Protein AF-A0A453HG97-F1 (afdb_monomer)

pLDDT: mean 80.26, std 11.46, range [45.34, 94.38]

Structure (mmCIF, N/CA/C/O backbone):
data_AF-A0A453HG97-F1
#
_entry.id   AF-A0A453HG97-F1
#
loop_
_atom_site.group_PDB
_atom_site.id
_atom_site.type_symbol
_atom_site.label_atom_id
_atom_site.label_alt_id
_atom_site.label_comp_id
_atom_site.label_asym_id
_atom_site.label_entity_id
_atom_site.label_seq_id
_atom_site.pdbx_PDB_ins_code
_atom_site.Cartn_x
_atom_site.Cartn_y
_atom_site.Cartn_z
_atom_site.occupancy
_atom_site.B_iso_or_equiv
_atom_site.auth_seq_id
_atom_site.auth_comp_id
_atom_site.auth_asym_id
_atom_site.auth_atom_id
_atom_site.pdbx_PDB_model_num
ATOM 1 N N . GLU A 1 1 ? -28.494 8.706 33.432 1.00 64.31 1 GLU A N 1
ATOM 2 C CA . GLU A 1 1 ? -28.726 8.224 34.816 1.00 64.31 1 GLU A CA 1
ATOM 3 C C . GLU A 1 1 ? -30.048 8.692 35.430 1.00 64.31 1 GLU A C 1
ATOM 5 O O . GLU A 1 1 ? -30.870 7.843 35.753 1.00 64.31 1 GLU A O 1
ATOM 10 N N . LEU A 1 2 ? -30.316 10.003 35.520 1.00 73.62 2 LEU A N 1
ATOM 11 C CA . LEU A 1 2 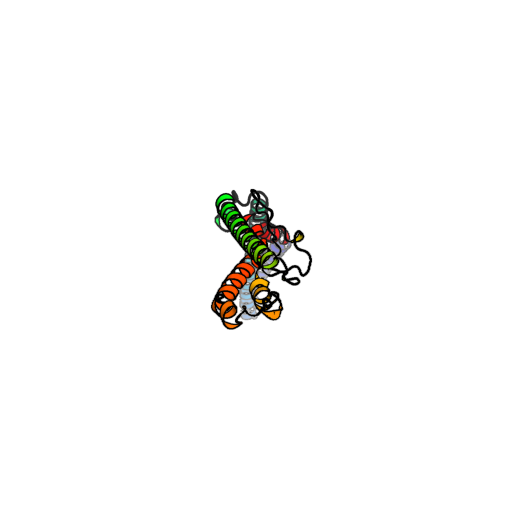? -31.557 10.557 36.103 1.00 73.62 2 LEU A CA 1
ATOM 12 C C . LEU A 1 2 ? -32.855 9.953 35.544 1.00 73.62 2 LEU A C 1
ATOM 14 O O . LEU A 1 2 ? -33.735 9.583 36.314 1.00 73.62 2 LEU A O 1
ATOM 18 N N . VAL A 1 3 ? -32.955 9.789 34.221 1.00 74.00 3 VAL A N 1
ATOM 19 C CA . VAL A 1 3 ? -34.145 9.218 33.562 1.00 74.00 3 VAL A CA 1
ATOM 20 C C . VAL A 1 3 ? -34.401 7.775 34.010 1.00 74.00 3 VAL A C 1
ATOM 22 O O . VAL A 1 3 ? -35.548 7.387 34.205 1.00 74.00 3 VAL A O 1
ATOM 25 N N . ILE A 1 4 ? -33.349 6.991 34.252 1.00 71.25 4 ILE A N 1
ATOM 26 C CA . ILE A 1 4 ? -33.453 5.573 34.626 1.00 71.25 4 ILE A CA 1
ATOM 27 C C . ILE A 1 4 ? -33.913 5.455 36.076 1.00 71.25 4 ILE A C 1
ATOM 29 O O . ILE A 1 4 ? -34.854 4.722 36.363 1.00 71.25 4 ILE A O 1
ATOM 33 N N . ILE A 1 5 ? -33.307 6.239 36.971 1.00 78.19 5 ILE A N 1
ATOM 34 C CA . ILE A 1 5 ? -33.705 6.306 38.380 1.00 78.19 5 ILE A CA 1
ATOM 35 C C . ILE A 1 5 ? -35.173 6.732 38.482 1.00 78.19 5 ILE A C 1
ATOM 37 O O . ILE A 1 5 ? -35.942 6.097 39.205 1.00 78.19 5 ILE A O 1
ATOM 41 N N . LEU A 1 6 ? -35.594 7.735 37.701 1.00 80.25 6 LEU A N 1
ATOM 42 C CA . LEU A 1 6 ? -36.992 8.164 37.642 1.00 80.25 6 LEU A CA 1
ATOM 43 C C . LEU A 1 6 ? -37.912 7.046 37.137 1.00 80.25 6 LEU A C 1
ATOM 45 O O . LEU A 1 6 ? -38.959 6.796 37.720 1.00 80.25 6 LEU A O 1
ATOM 49 N N . THR A 1 7 ? -37.518 6.344 36.073 1.00 75.94 7 THR A N 1
ATOM 50 C CA . THR A 1 7 ? -38.348 5.300 35.448 1.00 75.94 7 THR A CA 1
ATOM 51 C C . THR A 1 7 ? -38.496 4.074 36.348 1.00 75.94 7 THR A C 1
ATOM 53 O O . THR A 1 7 ? -39.581 3.498 36.442 1.00 75.94 7 THR A O 1
ATOM 56 N N . VAL A 1 8 ? -37.425 3.686 37.045 1.00 77.12 8 VAL A N 1
ATOM 57 C CA . VAL A 1 8 ? -37.431 2.573 38.003 1.00 77.12 8 VAL A CA 1
ATOM 58 C C . VAL A 1 8 ? -38.248 2.935 39.241 1.00 77.12 8 VAL A C 1
ATOM 60 O O . VAL A 1 8 ? -39.077 2.135 39.670 1.00 77.12 8 VAL A O 1
ATOM 63 N N . THR A 1 9 ? -38.083 4.144 39.787 1.00 81.50 9 THR A N 1
ATOM 64 C CA . THR A 1 9 ? -38.866 4.598 40.950 1.00 81.50 9 THR A CA 1
ATOM 65 C C . THR A 1 9 ? -40.350 4.743 40.619 1.00 81.50 9 THR A C 1
ATOM 67 O O . THR A 1 9 ? -41.180 4.266 41.388 1.00 81.50 9 THR A O 1
ATOM 70 N N . LEU A 1 10 ? -40.706 5.294 39.453 1.00 80.56 10 LEU A N 1
ATOM 71 C CA . LEU A 1 10 ? -42.094 5.363 38.980 1.00 80.56 10 LEU A CA 1
ATOM 72 C C . LEU A 1 10 ? -42.710 3.976 38.769 1.00 80.56 10 LEU A C 1
ATOM 74 O O . LEU A 1 10 ? -43.845 3.763 39.188 1.00 80.56 10 LEU A O 1
ATOM 78 N N . ASN A 1 11 ? -41.980 3.020 38.180 1.00 77.88 11 ASN A N 1
ATOM 79 C CA . ASN A 1 11 ? -42.465 1.640 38.050 1.00 77.88 11 ASN A CA 1
ATOM 80 C C . ASN A 1 11 ? -42.658 0.972 39.416 1.00 77.88 11 ASN A C 1
ATOM 82 O O . ASN A 1 11 ? -43.680 0.327 39.639 1.00 77.88 11 ASN A O 1
ATOM 86 N N . LEU A 1 12 ? -41.716 1.150 40.346 1.00 80.56 12 LEU A N 1
ATOM 87 C CA . LEU A 1 12 ? -41.810 0.588 41.694 1.00 80.56 12 LEU A CA 1
ATOM 88 C C . LEU A 1 12 ? -43.025 1.151 42.446 1.00 80.56 12 LEU A C 1
ATOM 90 O O . LEU A 1 12 ? -43.794 0.398 43.043 1.00 80.56 12 LEU A O 1
ATOM 94 N N . VAL A 1 13 ? -43.236 2.468 42.366 1.00 83.19 13 VAL A N 1
ATOM 95 C CA . VAL A 1 13 ? -44.402 3.146 42.948 1.00 83.19 13 VAL A CA 1
ATOM 96 C C . VAL A 1 13 ? -45.693 2.670 42.284 1.00 83.19 13 VAL A C 1
ATOM 98 O O . VAL A 1 13 ? -46.647 2.355 42.990 1.00 83.19 13 VAL A O 1
ATOM 101 N N . ALA A 1 14 ? -45.731 2.539 40.955 1.00 76.81 14 ALA A N 1
ATOM 102 C CA . ALA A 1 14 ? -46.900 2.034 40.237 1.00 76.81 14 ALA A CA 1
ATOM 103 C C . ALA A 1 14 ? -47.261 0.603 40.666 1.00 76.81 14 ALA A C 1
ATOM 105 O O . ALA A 1 14 ? -48.429 0.323 40.931 1.00 76.81 14 ALA A O 1
ATOM 106 N N . VAL A 1 15 ? -46.268 -0.282 40.810 1.00 75.38 15 VAL A N 1
ATOM 107 C CA . VAL A 1 15 ? -46.457 -1.659 41.294 1.00 75.38 15 VAL A CA 1
ATOM 108 C C . VAL A 1 15 ? -46.986 -1.677 42.731 1.00 75.38 15 VAL A C 1
ATOM 110 O O . VAL A 1 15 ? -47.923 -2.422 43.013 1.00 75.38 15 VAL A O 1
ATOM 113 N N . LEU A 1 16 ? -46.451 -0.837 43.626 1.00 76.38 16 LEU A N 1
ATOM 114 C CA . LEU A 1 16 ? -46.919 -0.716 45.014 1.00 76.38 16 LEU A CA 1
ATOM 115 C C . LEU A 1 16 ? -48.360 -0.190 45.098 1.00 76.38 16 LEU A C 1
ATOM 117 O O . LEU A 1 16 ? -49.179 -0.751 45.825 1.00 76.38 16 LEU A O 1
ATOM 121 N N . VAL A 1 17 ? -48.695 0.841 44.318 1.00 75.25 17 VAL A N 1
ATOM 122 C CA . VAL A 1 17 ? -50.054 1.403 44.239 1.00 75.25 17 VAL A CA 1
ATOM 123 C C . VAL A 1 17 ? -51.040 0.365 43.700 1.00 75.25 17 VAL A C 1
ATOM 125 O O . VAL A 1 17 ? -52.125 0.198 44.258 1.00 75.25 17 VAL A O 1
ATOM 128 N N . LEU A 1 18 ? -50.648 -0.390 42.670 1.00 68.50 18 LEU A N 1
ATOM 129 C CA . LEU A 1 18 ? -51.429 -1.502 42.125 1.00 68.50 18 LEU A CA 1
ATOM 130 C C . LEU A 1 18 ? -51.618 -2.631 43.160 1.00 68.50 18 LEU A C 1
ATOM 132 O O . LEU A 1 18 ? -52.698 -3.212 43.235 1.00 68.50 18 LEU A O 1
ATOM 136 N N . LEU A 1 19 ? -50.602 -2.946 43.971 1.00 66.81 19 LEU A N 1
ATOM 137 C CA . LEU A 1 19 ? -50.662 -3.967 45.032 1.00 66.81 19 LEU A CA 1
ATOM 138 C C . LEU A 1 19 ? -51.638 -3.606 46.163 1.00 66.81 19 LEU A C 1
ATOM 140 O O . LEU A 1 19 ? -52.334 -4.488 46.669 1.00 66.81 19 LEU A O 1
ATOM 144 N N . VAL A 1 20 ? -51.691 -2.329 46.550 1.00 71.12 20 VAL A N 1
ATOM 145 C CA . VAL A 1 20 ? -52.562 -1.823 47.626 1.00 71.12 20 VAL A CA 1
ATOM 146 C C . VAL A 1 20 ? -53.993 -1.579 47.124 1.00 71.12 20 VAL A C 1
ATOM 148 O O . VAL A 1 20 ? -54.960 -1.835 47.842 1.00 71.12 20 VAL A O 1
ATOM 151 N N . GLY A 1 21 ? -54.156 -1.144 45.872 1.00 65.50 21 GLY A N 1
ATOM 152 C CA . GLY A 1 21 ? -55.450 -0.916 45.229 1.00 65.50 21 GLY A CA 1
ATOM 153 C C . GLY A 1 21 ? -56.097 -2.200 44.705 1.00 65.50 21 GLY A C 1
ATOM 154 O O . GLY A 1 21 ? -56.160 -2.407 43.497 1.00 65.50 21 GLY A O 1
ATOM 155 N N . ARG A 1 22 ? -56.615 -3.064 45.590 1.00 61.91 22 ARG A N 1
ATOM 156 C CA . ARG A 1 22 ? -57.379 -4.277 45.224 1.00 61.91 22 ARG A CA 1
ATOM 157 C C . ARG A 1 22 ? -58.907 -4.061 45.273 1.00 61.91 22 ARG A C 1
ATOM 159 O O . ARG A 1 22 ? -59.529 -4.399 46.278 1.00 61.91 22 ARG A O 1
ATOM 166 N N . PRO A 1 23 ? -59.576 -3.604 44.196 1.00 61.97 23 PRO A N 1
ATOM 167 C CA . PRO A 1 23 ? -60.995 -3.876 43.998 1.00 61.97 23 PRO A CA 1
ATOM 168 C C . PRO A 1 23 ? -61.180 -5.185 43.204 1.00 61.97 23 PRO A C 1
ATOM 170 O O . PRO A 1 23 ? -60.582 -5.397 42.150 1.00 61.97 23 PRO A O 1
ATOM 173 N N . LEU A 1 24 ? -62.051 -6.066 43.704 1.00 57.22 24 LEU A N 1
ATOM 174 C CA . LEU A 1 24 ? -62.251 -7.471 43.294 1.00 57.22 24 LEU A CA 1
ATOM 175 C C . LEU A 1 24 ? -62.653 -7.744 41.817 1.00 57.22 24 LEU A C 1
ATOM 177 O O . LEU A 1 24 ? -62.832 -8.903 41.458 1.00 57.22 24 LEU A O 1
ATOM 181 N N . ARG A 1 25 ? -62.819 -6.738 40.941 1.00 60.72 25 ARG A N 1
ATOM 182 C CA . ARG A 1 25 ? -63.368 -6.921 39.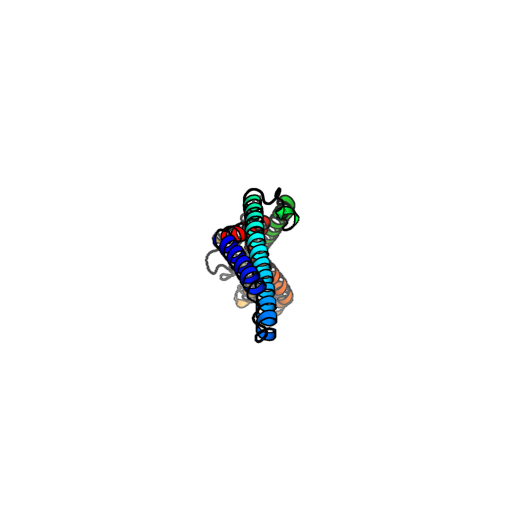570 1.00 60.72 25 ARG A CA 1
ATOM 183 C C . ARG A 1 25 ? -62.378 -6.746 38.407 1.00 60.72 25 ARG A C 1
ATOM 185 O O . ARG A 1 25 ? -62.711 -7.123 37.290 1.00 60.72 25 ARG A O 1
ATOM 192 N N . LEU A 1 26 ? -61.165 -6.236 38.639 1.00 67.38 26 LEU A N 1
ATOM 193 C CA . LEU A 1 26 ? -60.174 -5.917 37.583 1.00 67.38 26 LEU A CA 1
ATOM 194 C C . LEU A 1 26 ? -58.939 -6.835 37.588 1.00 67.38 26 LEU A C 1
ATOM 196 O O . LEU A 1 26 ? -57.899 -6.518 37.015 1.00 67.38 26 LEU A O 1
ATOM 200 N N . GLN A 1 27 ? -59.057 -8.008 38.207 1.00 69.50 27 GLN A N 1
ATOM 201 C CA . GLN A 1 27 ? -57.935 -8.894 38.522 1.00 69.50 27 GLN A CA 1
ATOM 202 C C . GLN A 1 27 ? -57.139 -9.355 37.283 1.00 69.50 27 GLN A C 1
ATOM 204 O O . GLN A 1 27 ? -55.914 -9.412 37.333 1.00 69.50 27 GLN A O 1
ATOM 209 N N . LYS A 1 28 ? -57.798 -9.605 36.139 1.00 75.56 28 LYS A N 1
ATOM 210 C CA . LYS A 1 28 ? -57.109 -9.918 34.868 1.00 75.56 28 LYS A CA 1
ATOM 211 C C . LYS A 1 28 ? -56.293 -8.742 34.325 1.00 75.56 28 LYS A C 1
ATOM 213 O O . LYS A 1 28 ? -55.160 -8.944 33.904 1.00 75.56 28 LYS A O 1
ATOM 218 N N . LEU A 1 29 ? -56.855 -7.531 34.343 1.00 75.12 29 LEU A N 1
ATOM 219 C CA . LEU A 1 29 ? -56.166 -6.326 33.874 1.00 75.12 29 LEU A CA 1
ATOM 220 C C . LEU A 1 29 ? -54.946 -6.031 34.758 1.00 75.12 29 LEU A C 1
ATOM 222 O O . LEU A 1 29 ? -53.872 -5.739 34.249 1.00 75.12 29 LEU A O 1
ATOM 226 N N . TYR A 1 30 ? -55.097 -6.223 36.069 1.00 73.75 30 TYR A N 1
ATOM 227 C CA . TYR A 1 30 ? -54.019 -6.124 37.049 1.00 73.75 30 TYR A CA 1
ATOM 228 C C . TYR A 1 30 ? -52.848 -7.074 36.741 1.00 73.75 30 TYR A C 1
ATOM 230 O O . TYR A 1 30 ? -51.704 -6.627 36.662 1.00 73.75 30 TYR A O 1
ATOM 238 N N . TYR A 1 31 ? -53.120 -8.362 36.493 1.00 77.00 31 TYR A N 1
ATOM 239 C CA . TYR A 1 31 ? -52.069 -9.315 36.118 1.00 77.00 31 TYR A CA 1
ATOM 240 C C . TYR A 1 31 ? -51.398 -8.961 34.780 1.00 77.00 31 TYR A C 1
ATOM 242 O O . TYR A 1 31 ? -50.181 -9.105 34.666 1.00 77.00 31 TYR A O 1
ATOM 250 N N . MET A 1 32 ? -52.147 -8.449 33.792 1.00 80.06 32 MET A N 1
ATOM 251 C CA . MET A 1 32 ? -51.559 -7.984 32.526 1.00 80.06 32 MET A CA 1
ATOM 252 C C . MET A 1 32 ? -50.668 -6.748 32.705 1.00 80.06 32 MET A C 1
ATOM 254 O O . MET A 1 32 ? -49.585 -6.703 32.129 1.00 80.06 32 MET A O 1
ATOM 258 N N . CYS A 1 33 ? -51.075 -5.770 33.521 1.00 77.56 33 CYS A N 1
ATOM 259 C CA . CYS A 1 33 ? -50.254 -4.596 33.826 1.00 77.56 33 CYS A CA 1
ATOM 260 C C . CYS A 1 33 ? -48.949 -4.985 34.524 1.00 77.56 33 CYS A C 1
ATOM 262 O O . CYS A 1 33 ? -47.893 -4.478 34.162 1.00 77.56 33 CYS A O 1
ATOM 264 N N . ILE A 1 34 ? -48.999 -5.924 35.474 1.00 79.56 34 ILE A N 1
ATOM 265 C CA . ILE A 1 34 ? -47.793 -6.437 36.134 1.00 79.56 34 ILE A CA 1
ATOM 266 C C . ILE A 1 34 ? -46.870 -7.116 35.125 1.00 79.56 34 ILE A C 1
ATOM 268 O O . ILE A 1 34 ? -45.681 -6.806 35.096 1.00 79.56 34 ILE A O 1
ATOM 272 N N . ALA A 1 35 ? -47.401 -8.003 34.281 1.00 83.75 35 ALA A N 1
ATOM 273 C CA . ALA A 1 35 ? -46.606 -8.662 33.249 1.00 83.75 35 ALA A CA 1
ATOM 274 C C . ALA A 1 35 ? -45.945 -7.639 32.306 1.00 83.75 35 ALA A C 1
ATOM 276 O O . ALA A 1 35 ? -44.752 -7.745 32.027 1.00 83.75 35 ALA A O 1
ATOM 277 N N . LEU A 1 36 ? -46.683 -6.607 31.885 1.00 83.38 36 LEU A N 1
ATOM 278 C CA . LEU A 1 36 ? -46.163 -5.528 31.045 1.00 83.38 36 LEU A CA 1
ATOM 279 C C . LEU A 1 36 ? -45.060 -4.720 31.749 1.00 83.38 36 LEU A C 1
ATOM 281 O O . LEU A 1 36 ? -44.025 -4.461 31.141 1.00 83.38 36 LEU A O 1
ATOM 285 N N . CYS A 1 37 ? -45.237 -4.363 33.025 1.00 79.06 37 CYS A N 1
ATOM 286 C CA . CYS A 1 37 ? -44.214 -3.673 33.818 1.00 79.06 37 CYS A CA 1
ATOM 287 C C . CYS A 1 37 ? -42.923 -4.495 33.929 1.00 79.06 37 CYS A C 1
ATOM 289 O O . CYS A 1 37 ? -41.829 -3.945 33.795 1.00 79.06 37 CYS A O 1
ATOM 291 N N . TRP A 1 38 ? -43.028 -5.812 34.122 1.00 83.62 38 TRP A N 1
ATOM 292 C CA . TRP A 1 38 ? -41.865 -6.703 34.145 1.00 83.62 38 TRP A CA 1
ATOM 293 C C . TRP A 1 38 ? -41.156 -6.759 32.793 1.00 83.62 38 TRP A C 1
ATOM 295 O O . TRP A 1 38 ? -39.937 -6.605 32.746 1.00 83.62 38 TRP A O 1
ATOM 305 N N . VAL A 1 39 ? -41.905 -6.906 31.697 1.00 88.00 39 VAL A N 1
ATOM 306 C CA . VAL A 1 39 ? -41.338 -6.893 30.339 1.00 88.00 39 VAL A CA 1
ATOM 307 C C . VAL A 1 39 ? -40.621 -5.571 30.062 1.00 88.00 39 VAL A C 1
ATOM 309 O O . VAL A 1 39 ? -39.472 -5.581 29.631 1.00 88.00 39 VAL A O 1
ATOM 312 N N . LEU A 1 40 ? -41.252 -4.434 30.370 1.00 82.06 40 LEU A N 1
ATOM 313 C CA . LEU A 1 40 ? -40.641 -3.112 30.212 1.00 82.06 40 LEU A CA 1
ATOM 314 C C . LEU A 1 40 ? -39.368 -2.972 31.051 1.00 82.06 40 LEU A C 1
ATOM 316 O O . LEU A 1 40 ? -38.370 -2.455 30.560 1.00 82.06 40 LEU A O 1
ATOM 320 N N . THR A 1 41 ? -39.372 -3.474 32.285 1.00 81.56 41 THR A N 1
ATOM 321 C CA . THR A 1 41 ? -38.188 -3.452 33.155 1.00 81.56 41 THR A CA 1
ATOM 322 C C . THR A 1 41 ? -37.035 -4.236 32.533 1.00 81.56 41 THR A C 1
ATOM 324 O O . THR A 1 41 ? -35.926 -3.715 32.451 1.00 81.56 41 THR A O 1
ATOM 327 N N . VAL A 1 42 ? -37.291 -5.448 32.032 1.00 88.38 42 VAL A N 1
ATOM 328 C CA . VAL A 1 42 ? -36.271 -6.261 31.350 1.00 88.38 42 VAL A CA 1
ATOM 329 C C . VAL A 1 42 ? -35.742 -5.551 30.103 1.00 88.38 42 VAL A C 1
ATOM 331 O O . VAL A 1 42 ? -34.531 -5.505 29.897 1.00 88.38 42 VAL A O 1
ATOM 334 N N . LEU A 1 43 ? -36.622 -4.946 29.298 1.00 87.12 43 LEU A N 1
ATOM 335 C CA . LEU A 1 43 ? -36.224 -4.195 28.105 1.00 87.12 43 LEU A CA 1
ATOM 336 C C . LEU A 1 43 ? -35.354 -2.979 28.448 1.00 87.12 43 LEU A C 1
ATOM 338 O O . LEU A 1 43 ? -34.341 -2.756 27.790 1.00 87.12 43 LEU A O 1
ATOM 342 N N . PHE A 1 44 ? -35.694 -2.223 29.496 1.00 84.44 44 PHE A N 1
ATOM 343 C CA . PHE A 1 44 ? -34.875 -1.097 29.951 1.00 84.44 44 PHE A CA 1
ATOM 344 C C . PHE A 1 44 ? -33.512 -1.542 30.483 1.00 84.44 44 PHE A C 1
ATOM 346 O O . PHE A 1 44 ? -32.508 -0.889 30.199 1.00 84.44 44 PHE A O 1
ATOM 353 N N . TRP A 1 45 ? -33.458 -2.660 31.209 1.00 86.06 45 TRP A N 1
ATOM 354 C CA . TRP A 1 45 ? -32.200 -3.253 31.664 1.00 86.06 45 TRP A CA 1
ATOM 355 C C . TRP A 1 45 ? -31.316 -3.691 30.495 1.00 86.06 45 TRP A C 1
ATOM 357 O O . TRP A 1 45 ? -30.131 -3.368 30.479 1.00 86.06 45 TRP A O 1
ATOM 367 N N . MET A 1 46 ? -31.892 -4.363 29.495 1.00 89.56 46 MET A N 1
ATOM 368 C CA . MET A 1 46 ? -31.181 -4.750 28.272 1.00 89.56 46 MET A CA 1
ATOM 369 C C . MET A 1 46 ? -30.662 -3.533 27.505 1.00 89.56 46 MET A C 1
ATOM 371 O O . MET A 1 46 ? -29.497 -3.510 27.120 1.00 89.56 46 MET A O 1
ATOM 375 N N . TYR A 1 47 ? -31.495 -2.505 27.320 1.00 87.25 47 TYR A N 1
ATOM 376 C CA . TYR A 1 47 ? -31.097 -1.265 26.652 1.00 87.25 47 TYR A CA 1
ATOM 377 C C . TYR A 1 47 ? -29.937 -0.575 27.377 1.00 87.25 47 TYR A C 1
ATOM 379 O O . TYR A 1 47 ? -28.969 -0.166 26.742 1.00 87.25 47 TYR A O 1
ATOM 387 N N . PHE A 1 48 ? -30.003 -0.479 28.707 1.00 84.62 48 PHE A N 1
ATOM 388 C CA . PHE A 1 48 ? -28.935 0.125 29.498 1.00 84.62 48 PHE A CA 1
ATOM 389 C C . PHE A 1 48 ? -27.645 -0.694 29.452 1.00 84.62 48 PHE A C 1
ATOM 391 O O . PHE A 1 48 ? -26.575 -0.129 29.237 1.00 84.62 48 PHE A O 1
ATOM 398 N N . GLY A 1 49 ? -27.747 -2.015 29.620 1.00 88.00 49 GLY A N 1
ATOM 399 C CA . GLY A 1 49 ? -26.601 -2.913 29.519 1.00 88.00 49 GLY A CA 1
ATOM 400 C C . GLY A 1 49 ? -25.919 -2.795 28.160 1.00 88.00 49 GLY A C 1
ATOM 401 O O . GLY A 1 49 ? -24.699 -2.677 28.099 1.00 88.00 49 GLY A O 1
ATOM 402 N N . LEU A 1 50 ? -26.707 -2.731 27.083 1.00 90.31 50 LEU A N 1
ATOM 403 C CA . LEU A 1 50 ? -26.192 -2.531 25.735 1.00 90.31 50 LEU A CA 1
ATOM 404 C C . LEU A 1 50 ? -25.543 -1.152 25.569 1.00 90.31 50 LEU A C 1
ATOM 406 O O . LEU A 1 50 ? -24.440 -1.075 25.048 1.00 90.31 50 LEU A O 1
ATOM 410 N N . TYR A 1 51 ? -26.183 -0.077 26.033 1.00 88.44 51 TYR A N 1
ATOM 411 C CA . TYR A 1 51 ? -25.624 1.276 25.955 1.00 88.44 51 TYR A CA 1
ATOM 412 C C . TYR A 1 51 ? -24.279 1.378 26.684 1.00 88.44 51 TYR A C 1
ATOM 414 O O . TYR A 1 51 ? -23.310 1.872 26.119 1.00 88.44 51 TYR A O 1
ATOM 422 N N . TYR A 1 52 ? -24.203 0.871 27.917 1.00 86.88 52 TYR A N 1
ATOM 423 C CA . TYR A 1 52 ? -22.973 0.885 28.706 1.00 86.88 52 TYR A CA 1
ATOM 424 C C . TYR A 1 52 ? -21.876 0.029 28.069 1.00 86.88 52 TYR A C 1
ATOM 426 O O . TYR A 1 52 ? -20.721 0.444 28.005 1.00 86.88 52 TYR A O 1
ATOM 434 N N . PHE A 1 53 ? -22.243 -1.158 27.575 1.00 90.12 53 PHE A N 1
ATOM 435 C CA . PHE A 1 53 ? -21.320 -2.026 26.857 1.00 90.12 53 PHE A CA 1
ATOM 436 C C . PHE A 1 53 ? -20.771 -1.335 25.609 1.00 90.12 53 PHE A C 1
ATOM 438 O O . PHE A 1 53 ? -19.565 -1.342 25.415 1.00 90.12 53 PHE A O 1
ATOM 445 N N . LEU A 1 54 ? -21.629 -0.709 24.798 1.00 90.06 54 LEU A N 1
ATOM 446 C CA . LEU A 1 54 ? -21.212 -0.006 23.585 1.00 90.06 54 LEU A CA 1
ATOM 447 C C . LEU A 1 54 ? -20.328 1.205 23.894 1.00 90.06 54 LEU A C 1
ATOM 449 O O . LEU A 1 54 ? -19.329 1.386 23.212 1.00 90.06 54 LEU A O 1
ATOM 453 N N . ASP A 1 55 ? -20.649 1.995 24.921 1.00 87.62 55 ASP A N 1
ATOM 454 C CA . ASP A 1 55 ? -19.844 3.151 25.342 1.00 87.62 55 ASP A CA 1
ATOM 455 C C . ASP A 1 55 ? -18.434 2.728 25.780 1.00 87.62 55 ASP A C 1
ATOM 457 O O . ASP A 1 55 ? -17.432 3.261 25.299 1.00 87.62 55 ASP A O 1
ATOM 461 N N . LYS A 1 56 ? -18.342 1.699 26.632 1.00 89.31 56 LYS A N 1
ATOM 462 C CA . LYS A 1 56 ? -17.051 1.166 27.082 1.00 89.31 56 LYS A CA 1
ATOM 463 C C . LYS A 1 56 ? -16.278 0.471 25.977 1.00 89.31 56 LYS A C 1
ATOM 465 O O . LYS A 1 56 ? -15.093 0.737 25.817 1.00 89.31 56 LYS A O 1
ATOM 470 N N . PHE A 1 57 ? -16.950 -0.356 25.188 1.00 89.75 57 PHE A N 1
ATOM 471 C CA . PHE A 1 57 ? -16.334 -1.041 24.062 1.00 89.75 57 PHE A CA 1
ATOM 472 C C . PHE A 1 57 ? -15.805 -0.049 23.020 1.00 89.75 57 PHE A C 1
ATOM 474 O O . PHE A 1 57 ? -14.697 -0.232 22.522 1.00 89.75 57 PHE A O 1
ATOM 481 N N . ALA A 1 58 ? -16.558 1.013 22.715 1.00 88.62 58 ALA A N 1
ATOM 482 C CA . ALA A 1 58 ? -16.111 2.070 21.814 1.00 88.62 58 ALA A CA 1
ATOM 483 C C . ALA A 1 58 ? -14.891 2.802 22.383 1.00 88.62 58 ALA A C 1
ATOM 485 O O . ALA A 1 58 ? -13.909 2.963 21.669 1.00 88.62 58 ALA A O 1
ATOM 486 N N . GLY A 1 59 ? -14.909 3.171 23.669 1.00 89.94 59 GLY A N 1
ATOM 487 C CA . GLY A 1 59 ? -13.766 3.809 24.327 1.00 89.94 59 GLY A CA 1
ATOM 488 C C . GLY A 1 59 ? -12.497 2.953 24.296 1.00 89.94 59 GLY A C 1
ATOM 489 O O . GLY A 1 59 ? -11.440 3.438 23.895 1.00 89.94 59 GLY A O 1
ATOM 490 N N . ASP A 1 60 ? -12.612 1.672 24.649 1.00 89.44 60 ASP A N 1
ATOM 491 C CA . ASP A 1 60 ? -11.487 0.729 24.631 1.00 89.44 60 ASP A CA 1
ATOM 492 C C . ASP A 1 60 ? -10.973 0.498 23.198 1.00 89.44 60 ASP A C 1
ATOM 494 O O . ASP A 1 60 ? -9.764 0.445 22.966 1.00 89.44 60 ASP A O 1
ATOM 498 N N . THR A 1 61 ? -11.882 0.417 22.219 1.00 87.44 61 THR A N 1
ATOM 499 C CA . THR A 1 61 ? -11.528 0.258 20.801 1.00 87.44 61 THR A CA 1
ATOM 500 C C . THR A 1 61 ? -10.818 1.498 20.258 1.00 87.44 61 THR A C 1
ATOM 502 O O . THR A 1 61 ? -9.789 1.356 19.602 1.00 87.44 61 THR A O 1
ATOM 505 N N . CYS A 1 62 ? -11.305 2.706 20.562 1.00 88.62 62 CYS A N 1
ATOM 506 C CA . CYS A 1 62 ? -10.655 3.953 20.156 1.00 88.62 62 CYS A CA 1
ATOM 507 C C . CYS A 1 62 ? -9.267 4.098 20.789 1.00 88.62 62 CYS A C 1
ATOM 509 O O . CYS A 1 62 ? -8.316 4.428 20.088 1.00 88.62 62 CYS A O 1
ATOM 511 N N . ALA A 1 63 ? -9.118 3.778 22.079 1.00 88.75 63 ALA A N 1
ATOM 512 C CA . ALA A 1 63 ? -7.822 3.827 22.755 1.00 88.75 63 ALA A CA 1
ATOM 513 C C . ALA A 1 63 ? -6.811 2.844 22.138 1.00 88.75 63 ALA A C 1
ATOM 515 O O . ALA A 1 63 ? -5.660 3.206 21.890 1.00 88.75 63 ALA A O 1
ATOM 516 N N . ALA A 1 64 ? -7.243 1.617 21.828 1.00 86.81 64 ALA A N 1
ATOM 517 C CA . ALA A 1 64 ? -6.405 0.638 21.136 1.00 86.81 64 ALA A CA 1
ATOM 518 C C . ALA A 1 64 ? -6.032 1.091 19.711 1.00 86.81 64 ALA A C 1
ATOM 520 O O . ALA A 1 64 ? -4.933 0.805 19.228 1.00 86.81 64 ALA A O 1
ATOM 521 N N . LEU A 1 65 ? -6.936 1.809 19.038 1.00 87.12 65 LEU A N 1
ATOM 522 C CA . LEU A 1 65 ? -6.718 2.339 17.697 1.00 87.12 65 LEU A CA 1
ATOM 523 C C . LEU A 1 65 ? -5.712 3.498 17.689 1.00 87.12 65 LEU A C 1
ATOM 525 O O . LEU A 1 65 ? -4.789 3.497 16.874 1.00 87.12 65 LEU A O 1
ATOM 529 N N . GLU A 1 66 ? -5.832 4.440 18.626 1.00 87.00 66 GLU A N 1
ATOM 530 C CA . GLU A 1 66 ? -4.855 5.518 18.834 1.00 87.00 66 GLU A CA 1
ATOM 531 C C . GLU A 1 66 ? -3.466 4.961 19.187 1.00 87.00 66 GLU A C 1
ATOM 533 O O . GLU A 1 66 ? -2.457 5.380 18.609 1.00 87.00 66 GLU A O 1
ATOM 538 N N . GLU A 1 67 ? -3.401 3.964 20.078 1.00 85.62 67 GLU A N 1
ATOM 539 C CA . GLU A 1 67 ? -2.152 3.277 20.432 1.00 85.62 67 GLU A CA 1
ATOM 540 C C . GLU A 1 67 ? -1.485 2.659 19.191 1.00 85.62 67 GLU A C 1
ATOM 542 O O . GLU A 1 67 ? -0.273 2.798 18.984 1.00 85.62 67 GLU A O 1
ATOM 547 N N . TYR A 1 68 ? -2.276 2.026 18.321 1.00 84.94 68 TYR A N 1
ATOM 548 C CA . TYR A 1 68 ? -1.784 1.457 17.070 1.00 84.94 68 TYR A CA 1
ATOM 549 C C . TYR A 1 68 ? -1.255 2.527 16.105 1.00 84.94 68 TYR A C 1
ATOM 551 O O . TYR A 1 68 ? -0.213 2.329 15.479 1.00 84.94 68 TYR A O 1
ATOM 559 N N . GLN A 1 69 ? -1.920 3.680 15.987 1.00 82.38 69 GLN A N 1
ATOM 560 C CA . GLN A 1 69 ? -1.448 4.773 15.128 1.00 82.38 69 GLN A CA 1
ATOM 561 C C . GLN A 1 69 ? -0.091 5.342 15.575 1.00 82.38 69 GLN A C 1
ATOM 563 O O . GLN A 1 69 ? 0.707 5.774 14.726 1.00 82.38 69 GLN A O 1
ATOM 568 N N . LEU A 1 70 ? 0.163 5.355 16.888 1.00 84.44 70 LEU A N 1
ATOM 569 C CA . LEU A 1 70 ? 1.427 5.772 17.498 1.00 84.44 70 LEU A CA 1
ATOM 570 C C . LEU A 1 70 ? 2.526 4.722 17.298 1.00 84.44 70 LEU A C 1
ATOM 572 O O . LEU A 1 70 ? 3.612 5.064 16.832 1.00 84.44 70 LEU A O 1
ATOM 576 N N . ASN A 1 71 ? 2.250 3.453 17.619 1.00 82.31 71 ASN A N 1
ATOM 577 C CA . ASN A 1 71 ? 3.215 2.354 17.531 1.00 82.31 71 ASN A CA 1
ATOM 578 C C . ASN A 1 71 ? 2.575 1.066 16.979 1.00 82.31 71 ASN A C 1
ATOM 580 O O . ASN A 1 71 ? 2.269 0.139 17.733 1.00 82.31 71 ASN A O 1
ATOM 584 N N . PRO A 1 72 ? 2.467 0.915 15.647 1.00 76.69 72 PRO A N 1
ATOM 585 C CA . PRO A 1 72 ? 1.762 -0.222 15.047 1.00 76.69 72 PRO A CA 1
ATOM 586 C C . PRO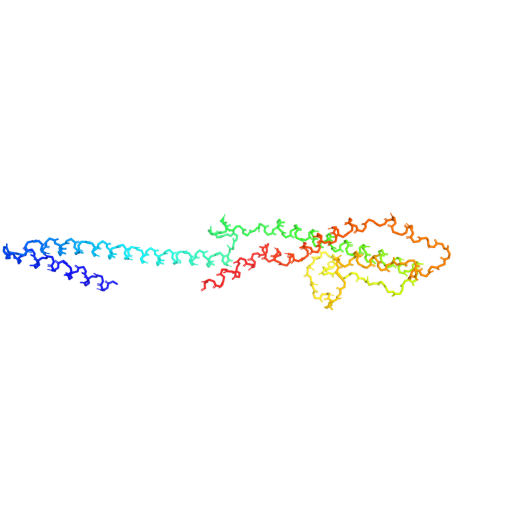 A 1 72 ? 2.457 -1.570 15.291 1.00 76.69 72 PRO A C 1
ATOM 588 O O . PRO A 1 72 ? 1.829 -2.619 15.237 1.00 76.69 72 PRO A O 1
ATOM 591 N N . LYS A 1 73 ? 3.763 -1.555 15.589 1.00 73.94 73 LYS A N 1
ATOM 592 C CA . LYS A 1 73 ? 4.548 -2.763 15.891 1.00 73.94 73 LYS A CA 1
ATOM 593 C C . LYS A 1 73 ? 4.518 -3.184 17.357 1.00 73.94 73 LYS A C 1
ATOM 595 O O . LYS A 1 73 ? 4.831 -4.328 17.656 1.00 73.94 73 LYS A O 1
ATOM 600 N N . ASN A 1 74 ? 4.232 -2.251 18.259 1.00 80.81 74 ASN A N 1
ATOM 601 C CA . ASN A 1 74 ? 4.319 -2.465 19.700 1.00 80.81 74 ASN A CA 1
ATOM 602 C C . ASN A 1 74 ? 3.036 -1.977 20.372 1.00 80.81 74 ASN A C 1
ATOM 604 O O . ASN A 1 74 ? 3.080 -1.195 21.316 1.00 80.81 74 ASN A O 1
ATOM 608 N N . SER A 1 75 ? 1.908 -2.396 19.807 1.00 79.31 75 SER A N 1
ATOM 609 C CA . SER A 1 75 ? 0.562 -2.118 20.296 1.00 79.31 75 SER A CA 1
ATOM 610 C C . SER A 1 75 ? -0.224 -3.417 20.371 1.00 79.31 75 SER A C 1
ATOM 612 O O . SER A 1 75 ? 0.075 -4.393 19.673 1.00 79.31 75 SER A O 1
ATOM 614 N N . THR A 1 76 ? -1.268 -3.409 21.192 1.00 81.00 76 THR A N 1
ATOM 615 C CA . THR A 1 76 ? -2.151 -4.561 21.402 1.00 81.00 76 THR A CA 1
ATOM 616 C C . THR A 1 76 ? -2.791 -5.043 20.091 1.00 81.00 76 THR A C 1
ATOM 618 O O . THR A 1 76 ? -2.901 -6.244 19.844 1.00 81.00 76 THR A O 1
ATOM 621 N N . LEU A 1 77 ? -3.144 -4.105 19.202 1.00 81.81 77 LEU A N 1
ATOM 622 C CA . LEU A 1 77 ? -3.753 -4.391 17.901 1.00 81.81 77 LEU A CA 1
ATOM 623 C C . LEU A 1 77 ? -2.733 -4.876 16.849 1.00 81.81 77 LEU A C 1
ATOM 625 O O . LEU A 1 77 ? -3.111 -5.588 15.920 1.00 81.81 77 LEU A O 1
ATOM 629 N N . GLY A 1 78 ? -1.438 -4.582 17.028 1.00 76.50 78 GLY A N 1
ATOM 630 C CA . GLY A 1 78 ? -0.352 -5.033 16.147 1.00 76.50 78 GLY A CA 1
ATOM 631 C C . GLY A 1 78 ? -0.153 -6.547 16.103 1.00 76.50 78 GLY A C 1
ATOM 632 O O . GLY A 1 78 ? 0.333 -7.073 15.104 1.00 76.50 78 GLY A O 1
ATOM 633 N N . ALA A 1 79 ? -0.584 -7.267 17.143 1.00 74.94 79 ALA A N 1
ATOM 634 C CA . ALA A 1 79 ? -0.581 -8.730 17.152 1.00 74.94 79 ALA A CA 1
ATOM 635 C C . ALA A 1 79 ? -1.656 -9.340 16.230 1.00 74.94 79 ALA A C 1
ATOM 637 O O . ALA A 1 79 ? -1.477 -10.447 15.727 1.00 74.94 79 ALA A O 1
ATOM 638 N N . ILE A 1 80 ? -2.772 -8.632 16.016 1.00 78.12 80 ILE A N 1
ATOM 639 C CA . ILE A 1 80 ? -3.913 -9.092 15.205 1.00 78.12 80 ILE A CA 1
ATOM 640 C C . ILE A 1 80 ? -3.797 -8.571 13.773 1.00 78.12 80 ILE A C 1
ATOM 642 O O . ILE A 1 80 ? -4.087 -9.291 12.820 1.00 78.12 80 ILE A O 1
ATOM 646 N N . ILE A 1 81 ? -3.371 -7.317 13.632 1.00 77.25 81 ILE A N 1
ATOM 647 C CA . ILE A 1 81 ? -3.174 -6.636 12.358 1.00 77.25 81 ILE A CA 1
ATOM 648 C C . ILE A 1 81 ? -1.670 -6.412 12.220 1.00 77.25 81 ILE A C 1
ATOM 650 O O . ILE A 1 81 ? -1.166 -5.338 12.555 1.00 77.25 81 ILE A O 1
ATOM 654 N N . PRO A 1 82 ? -0.924 -7.448 11.792 1.00 66.94 82 PRO A N 1
ATOM 655 C CA . PRO A 1 82 ? 0.512 -7.352 11.685 1.00 66.94 82 PRO A CA 1
ATOM 656 C C . PRO A 1 82 ? 0.848 -6.384 10.563 1.00 66.94 82 PRO A C 1
ATOM 658 O O . PRO A 1 82 ? 0.763 -6.678 9.371 1.00 66.94 82 PRO A O 1
ATOM 661 N N . CYS A 1 83 ? 1.310 -5.218 10.968 1.00 74.44 83 CYS A N 1
ATOM 662 C CA . CYS A 1 83 ? 2.247 -4.461 10.179 1.00 74.44 83 CYS A CA 1
ATOM 663 C C . CYS A 1 83 ? 3.455 -5.352 9.909 1.00 74.44 83 CYS A C 1
ATOM 665 O O . CYS A 1 83 ? 4.227 -5.611 10.835 1.00 74.44 83 CYS A O 1
ATOM 667 N N . SER A 1 84 ? 3.574 -5.860 8.672 1.00 62.69 84 SER A N 1
ATOM 668 C CA . SER A 1 84 ? 4.659 -6.764 8.274 1.00 62.69 84 SER A CA 1
ATOM 669 C C . SER A 1 84 ? 5.978 -6.259 8.846 1.00 62.69 84 SER A C 1
ATOM 671 O O . SER A 1 84 ? 6.210 -5.044 8.903 1.00 62.69 84 SER A O 1
ATOM 673 N N . GLU A 1 85 ? 6.825 -7.168 9.321 1.00 64.19 85 GLU A N 1
ATOM 674 C CA . GLU A 1 85 ? 8.115 -6.786 9.865 1.00 64.19 85 GLU A CA 1
ATOM 675 C C . GLU A 1 85 ? 8.849 -5.977 8.793 1.00 64.19 85 GLU A C 1
ATOM 677 O O . GLU A 1 85 ? 9.271 -6.522 7.778 1.00 64.19 85 GLU A O 1
ATOM 682 N N . LYS A 1 86 ? 8.893 -4.647 8.990 1.00 60.34 86 LYS A N 1
ATOM 683 C CA . LYS A 1 86 ? 9.308 -3.666 7.972 1.00 60.34 86 LYS A CA 1
ATOM 684 C C . LYS A 1 86 ? 10.551 -4.109 7.199 1.00 60.34 86 LYS A C 1
ATOM 686 O O . LYS A 1 86 ? 10.611 -3.850 6.013 1.00 60.34 86 LYS A O 1
ATOM 691 N N . MET A 1 87 ? 11.479 -4.806 7.863 1.00 60.44 87 MET A N 1
ATOM 692 C CA . MET A 1 87 ? 12.685 -5.391 7.271 1.00 60.44 87 MET A CA 1
ATOM 693 C C . MET A 1 87 ? 12.380 -6.390 6.145 1.00 60.44 87 MET A C 1
ATOM 695 O O . MET A 1 87 ? 12.833 -6.175 5.028 1.00 60.44 87 MET A O 1
ATOM 699 N N . SER A 1 88 ? 11.583 -7.431 6.387 1.00 75.25 88 SER A N 1
ATOM 700 C CA . SER A 1 88 ? 11.311 -8.479 5.392 1.00 75.25 88 SER A CA 1
ATOM 701 C C . SER A 1 88 ? 10.497 -7.947 4.213 1.00 75.25 88 SER A C 1
ATOM 703 O O . SER A 1 88 ? 10.849 -8.181 3.060 1.00 75.25 88 SER A O 1
ATOM 705 N N . GLY A 1 89 ? 9.451 -7.161 4.489 1.00 80.81 89 GLY A N 1
ATOM 706 C CA . GLY A 1 89 ? 8.625 -6.561 3.439 1.00 80.81 89 GLY A CA 1
ATOM 707 C C . GLY A 1 89 ? 9.392 -5.540 2.596 1.00 80.81 89 GLY A C 1
ATOM 708 O O . GLY A 1 89 ? 9.291 -5.568 1.374 1.00 80.81 89 GLY A O 1
ATOM 709 N N . SER A 1 90 ? 10.194 -4.665 3.221 1.00 82.69 90 SER A N 1
ATOM 710 C CA . SER A 1 90 ? 10.945 -3.643 2.479 1.00 82.69 90 SER A CA 1
ATOM 711 C C . SER A 1 90 ? 12.069 -4.225 1.635 1.00 82.69 90 SER A C 1
ATOM 713 O O . SER A 1 90 ? 12.354 -3.677 0.578 1.00 82.69 90 SER A O 1
ATOM 715 N N . VAL A 1 91 ? 12.700 -5.314 2.091 1.00 87.94 91 VAL A N 1
ATOM 716 C CA . VAL A 1 91 ? 13.746 -6.003 1.321 1.00 87.94 91 VAL A CA 1
ATOM 717 C C . VAL A 1 91 ? 13.137 -6.654 0.085 1.00 87.94 91 VAL A C 1
ATOM 719 O O . VAL A 1 91 ? 13.609 -6.397 -1.012 1.00 87.94 91 VAL A O 1
ATOM 722 N N . ILE A 1 92 ? 12.028 -7.389 0.229 1.00 88.31 92 ILE A N 1
ATOM 723 C CA . ILE A 1 92 ? 11.341 -7.995 -0.923 1.00 88.31 92 ILE A CA 1
ATOM 724 C C . ILE A 1 92 ? 10.894 -6.916 -1.914 1.00 88.31 92 ILE A C 1
ATOM 726 O O . ILE A 1 92 ? 11.070 -7.067 -3.119 1.00 88.31 92 ILE A O 1
ATOM 730 N N . LEU A 1 93 ? 10.325 -5.813 -1.420 1.00 90.00 93 LEU A N 1
ATOM 731 C CA . LEU A 1 93 ? 9.864 -4.724 -2.278 1.00 90.00 93 LEU A CA 1
ATOM 732 C C . LEU A 1 93 ? 11.031 -4.035 -3.012 1.00 90.00 93 LEU A C 1
ATOM 734 O O . LEU A 1 93 ? 10.890 -3.655 -4.173 1.00 90.00 93 LEU A O 1
ATOM 738 N N . HIS A 1 94 ? 12.184 -3.910 -2.349 1.00 91.69 94 HIS A N 1
ATOM 739 C CA . HIS A 1 94 ? 13.423 -3.398 -2.937 1.00 91.69 94 HIS A CA 1
ATOM 740 C C . HIS A 1 94 ? 13.976 -4.341 -4.009 1.00 91.69 94 HIS A C 1
ATOM 742 O O . HIS A 1 94 ? 14.252 -3.875 -5.110 1.00 91.69 94 HIS A O 1
ATOM 748 N N . ASP A 1 95 ? 14.035 -5.649 -3.744 1.00 92.56 95 ASP A N 1
ATOM 749 C CA . ASP A 1 95 ? 14.494 -6.662 -4.704 1.00 92.56 95 ASP A CA 1
ATOM 750 C C . ASP A 1 95 ? 13.582 -6.734 -5.938 1.00 92.56 95 ASP A C 1
ATOM 752 O O . ASP A 1 95 ? 14.059 -6.840 -7.068 1.00 92.56 95 ASP A O 1
ATOM 756 N N . VAL A 1 96 ? 12.261 -6.628 -5.749 1.00 92.88 96 VAL A N 1
ATOM 757 C CA . VAL A 1 96 ? 11.299 -6.552 -6.861 1.00 92.88 96 VAL A CA 1
ATOM 758 C C . VAL A 1 96 ? 11.513 -5.272 -7.670 1.00 92.88 96 VAL A C 1
ATOM 760 O O . VAL A 1 96 ? 11.552 -5.332 -8.898 1.00 92.88 96 VAL A O 1
ATOM 763 N N . GLY A 1 97 ? 11.689 -4.126 -7.006 1.00 93.25 97 GLY A N 1
ATOM 764 C CA . GLY A 1 97 ? 11.990 -2.859 -7.676 1.00 93.25 97 GLY A CA 1
ATOM 765 C C . GLY A 1 97 ? 13.295 -2.912 -8.476 1.00 93.25 97 GLY A C 1
ATOM 766 O O . GLY A 1 97 ? 13.330 -2.457 -9.617 1.00 93.25 97 GLY A O 1
ATOM 767 N N . ALA A 1 98 ? 14.337 -3.531 -7.915 1.00 94.38 98 ALA A N 1
ATOM 768 C CA . ALA A 1 98 ? 15.615 -3.768 -8.581 1.00 94.38 98 ALA A CA 1
ATOM 769 C C . ALA A 1 98 ? 15.458 -4.678 -9.806 1.00 94.38 98 ALA A C 1
ATOM 771 O O . ALA A 1 98 ? 15.892 -4.327 -10.899 1.00 94.38 98 ALA A O 1
ATOM 772 N N . GLY A 1 99 ? 14.766 -5.810 -9.654 1.00 93.44 99 GLY A N 1
ATOM 773 C CA . GLY A 1 99 ? 14.537 -6.747 -10.750 1.00 93.44 99 GLY A CA 1
ATOM 774 C C . GLY A 1 99 ? 13.765 -6.122 -11.914 1.00 93.44 99 GLY A C 1
ATOM 775 O O . GLY A 1 99 ? 14.126 -6.328 -13.070 1.00 93.44 99 GLY A O 1
ATOM 776 N N . ILE A 1 100 ? 12.728 -5.322 -11.635 1.00 93.12 100 ILE A N 1
ATOM 777 C CA . ILE A 1 100 ? 11.981 -4.618 -12.689 1.00 93.12 100 ILE A CA 1
ATOM 778 C C . ILE A 1 100 ? 12.854 -3.545 -13.351 1.00 93.12 100 ILE A C 1
ATOM 780 O O . ILE A 1 100 ? 12.840 -3.431 -14.577 1.00 93.12 100 ILE A O 1
ATOM 784 N N . HIS A 1 101 ? 13.627 -2.788 -12.565 1.00 94.25 101 HIS A N 1
ATOM 785 C CA . HIS A 1 101 ? 14.563 -1.791 -13.080 1.00 94.25 101 HIS A CA 1
ATOM 786 C C . HIS A 1 101 ? 15.563 -2.413 -14.066 1.00 94.25 101 HIS A C 1
ATOM 788 O O . HIS A 1 101 ? 15.680 -1.938 -15.195 1.00 94.25 101 HIS A O 1
ATOM 794 N N . ASP A 1 102 ? 16.207 -3.513 -13.672 1.00 94.19 102 ASP A N 1
ATOM 795 C CA . ASP A 1 102 ? 17.213 -4.205 -14.480 1.00 94.19 102 ASP A CA 1
ATOM 796 C C . ASP A 1 102 ? 16.617 -4.783 -15.773 1.00 94.19 102 ASP A C 1
ATOM 798 O O . ASP A 1 102 ? 17.232 -4.695 -16.838 1.00 94.19 102 ASP A O 1
ATOM 802 N N . ILE A 1 103 ? 15.397 -5.335 -15.714 1.00 92.25 103 ILE A N 1
ATOM 803 C CA . ILE A 1 103 ? 14.694 -5.841 -16.903 1.00 92.25 103 ILE A CA 1
ATOM 804 C C . ILE A 1 103 ? 14.424 -4.705 -17.895 1.00 92.25 103 ILE A C 1
ATOM 806 O O . ILE A 1 103 ? 14.675 -4.866 -19.091 1.00 92.25 103 ILE A O 1
ATOM 810 N N . ILE A 1 104 ? 13.920 -3.559 -17.427 1.00 92.38 104 ILE A N 1
ATOM 811 C CA . ILE A 1 104 ? 13.626 -2.413 -18.299 1.00 92.38 104 ILE A CA 1
ATOM 812 C C . ILE A 1 104 ? 14.912 -1.888 -18.945 1.00 92.38 104 ILE A C 1
ATOM 814 O O . ILE A 1 104 ? 14.941 -1.652 -20.156 1.00 92.38 104 ILE A O 1
ATOM 818 N N . ASP A 1 105 ? 15.988 -1.763 -18.173 1.00 92.75 105 ASP A N 1
ATOM 819 C CA . ASP A 1 105 ? 17.280 -1.295 -18.673 1.00 92.75 105 ASP A CA 1
ATOM 820 C C . ASP A 1 105 ? 17.887 -2.271 -19.692 1.00 92.75 105 ASP A C 1
ATOM 822 O O . ASP A 1 105 ? 18.393 -1.847 -20.736 1.00 92.75 105 ASP A O 1
ATOM 826 N N . GLN A 1 106 ? 17.761 -3.581 -19.462 1.00 91.31 106 GLN A N 1
ATOM 827 C CA . GLN A 1 106 ? 18.194 -4.602 -20.415 1.00 91.31 106 GLN A CA 1
ATOM 828 C C . GLN A 1 106 ? 17.406 -4.529 -21.731 1.00 91.31 106 GLN A C 1
ATOM 830 O O . GLN A 1 106 ? 17.996 -4.593 -22.813 1.00 91.31 106 GLN A O 1
ATOM 835 N N . VAL A 1 107 ? 16.083 -4.357 -21.664 1.00 89.00 107 VAL A N 1
ATOM 836 C CA . VAL A 1 107 ? 15.249 -4.192 -22.864 1.00 89.00 107 VAL A CA 1
ATOM 837 C C . VAL A 1 107 ? 15.635 -2.916 -23.613 1.00 89.00 107 VAL A C 1
ATOM 839 O O . VAL A 1 107 ? 15.819 -2.958 -24.829 1.00 89.00 107 VAL A O 1
ATOM 842 N N . ASN A 1 108 ? 15.826 -1.799 -22.909 1.00 91.12 108 ASN A N 1
ATOM 843 C CA . ASN A 1 108 ? 16.246 -0.536 -23.516 1.00 91.12 108 ASN A CA 1
ATOM 844 C C . ASN A 1 108 ? 17.627 -0.626 -24.176 1.00 91.12 108 ASN A C 1
ATOM 846 O O . ASN A 1 108 ? 17.824 -0.070 -25.258 1.00 91.12 108 ASN A O 1
ATOM 850 N N . SER A 1 109 ? 18.565 -1.363 -23.575 1.00 90.94 109 SER A N 1
ATOM 851 C CA . SER A 1 109 ? 19.875 -1.640 -24.171 1.00 90.94 109 SER A CA 1
ATOM 852 C C . SER A 1 109 ? 19.748 -2.436 -25.477 1.00 90.94 109 SER A C 1
ATOM 854 O O . SER A 1 109 ? 20.338 -2.060 -26.491 1.00 90.94 109 SER A O 1
ATOM 856 N N . ASN A 1 110 ? 18.903 -3.471 -25.504 1.00 86.75 110 ASN A N 1
ATOM 857 C CA . ASN A 1 110 ? 18.650 -4.256 -26.716 1.00 86.75 110 ASN A CA 1
ATOM 858 C C . ASN A 1 110 ? 17.960 -3.428 -27.813 1.00 86.75 110 ASN A C 1
ATOM 860 O O . ASN A 1 110 ? 18.334 -3.512 -28.982 1.00 86.75 110 ASN A O 1
ATOM 864 N N . ILE A 1 111 ? 16.992 -2.584 -27.442 1.00 83.44 111 ILE A N 1
ATOM 865 C CA . ILE A 1 111 ? 16.339 -1.629 -28.349 1.00 83.44 111 ILE A CA 1
ATOM 866 C C . ILE A 1 111 ? 17.367 -0.673 -28.951 1.00 83.44 111 ILE A C 1
ATOM 868 O O . ILE A 1 111 ? 17.360 -0.460 -30.162 1.00 83.44 111 ILE A O 1
ATOM 872 N N . TYR A 1 112 ? 18.276 -0.131 -28.135 1.00 86.00 112 TYR A N 1
ATOM 873 C CA . TYR A 1 112 ? 19.359 0.733 -28.605 1.00 86.00 112 TYR A CA 1
ATOM 874 C C . TYR A 1 112 ? 20.262 0.011 -29.615 1.00 86.00 112 TYR A C 1
ATOM 876 O O . TYR A 1 112 ? 20.549 0.562 -30.680 1.00 86.00 112 TYR A O 1
ATOM 884 N N . MET A 1 113 ? 20.655 -1.234 -29.325 1.00 83.31 113 MET A N 1
ATOM 885 C CA . MET A 1 113 ? 21.470 -2.051 -30.231 1.00 83.31 113 MET A CA 1
ATOM 886 C C . MET A 1 113 ? 20.777 -2.253 -31.582 1.00 83.31 113 MET A C 1
ATOM 888 O O . MET A 1 113 ? 21.358 -1.906 -32.610 1.00 83.31 113 MET A O 1
ATOM 892 N N . ILE A 1 114 ? 19.512 -2.687 -31.587 1.00 77.62 114 ILE A N 1
ATOM 893 C CA . ILE A 1 114 ? 18.721 -2.878 -32.815 1.00 77.62 114 ILE A CA 1
ATOM 894 C C . ILE A 1 114 ? 18.594 -1.563 -33.592 1.00 77.62 114 ILE A C 1
ATOM 896 O O . ILE A 1 114 ? 18.776 -1.524 -34.810 1.00 77.62 114 ILE A O 1
ATOM 900 N N . LYS A 1 115 ? 18.322 -0.459 -32.889 1.00 78.12 115 LYS A N 1
ATOM 901 C CA . LYS A 1 115 ? 18.213 0.876 -33.485 1.00 78.12 115 LYS A CA 1
ATOM 902 C C . LYS A 1 115 ? 19.508 1.297 -34.180 1.00 78.12 115 LYS A C 1
ATOM 904 O O . LYS A 1 115 ? 19.454 1.884 -35.260 1.00 78.12 115 LYS A O 1
ATOM 909 N N . SER A 1 116 ? 20.652 0.992 -33.565 1.00 78.88 116 SER A N 1
ATOM 910 C CA . SER A 1 116 ? 21.982 1.327 -34.081 1.00 78.88 116 SER A CA 1
ATOM 911 C C . SER A 1 116 ? 22.420 0.440 -35.252 1.00 78.88 116 SER A C 1
ATOM 913 O O . SER A 1 116 ? 22.978 0.951 -36.217 1.00 78.88 116 SER A O 1
ATOM 915 N N . GLU A 1 117 ? 22.127 -0.862 -35.198 1.00 77.50 117 GLU A N 1
ATOM 916 C CA . GLU A 1 117 ? 22.555 -1.849 -36.195 1.00 77.50 117 GLU A CA 1
ATOM 917 C C . GLU A 1 117 ? 21.714 -1.770 -37.476 1.00 77.50 117 GLU A C 1
ATOM 919 O O . GLU A 1 117 ? 22.251 -1.815 -38.581 1.00 77.50 117 GLU A O 1
ATOM 924 N N . TYR A 1 118 ? 20.401 -1.565 -37.336 1.00 70.19 118 TYR A N 1
ATOM 925 C CA . TYR A 1 118 ? 19.447 -1.592 -38.451 1.00 70.19 118 TYR A CA 1
ATOM 926 C C . TYR A 1 118 ? 18.907 -0.208 -38.840 1.00 70.19 118 TYR A C 1
ATOM 928 O O . TYR A 1 118 ? 18.017 -0.093 -39.677 1.00 70.19 118 TYR A O 1
ATOM 936 N N . THR A 1 119 ? 19.439 0.872 -38.255 1.00 68.06 119 THR A N 1
ATOM 937 C CA . THR A 1 119 ? 19.053 2.269 -38.549 1.00 68.06 119 THR A CA 1
ATOM 938 C C . THR A 1 119 ? 17.534 2.527 -38.449 1.00 68.06 119 THR A C 1
ATOM 940 O O . THR A 1 119 ? 16.962 3.319 -39.205 1.00 68.06 119 THR A O 1
ATOM 943 N N . VAL A 1 120 ? 16.856 1.867 -37.503 1.00 68.81 120 VAL A N 1
ATOM 944 C CA . VAL A 1 120 ? 15.407 2.017 -37.280 1.00 68.81 120 VAL A CA 1
ATOM 945 C C . VAL A 1 120 ? 15.123 3.401 -36.695 1.00 68.81 120 VAL A C 1
ATOM 947 O O . VAL A 1 120 ? 15.659 3.778 -35.654 1.00 68.81 120 VAL A O 1
ATOM 950 N N . LYS A 1 121 ? 14.260 4.194 -37.337 1.00 64.25 121 LYS A N 1
ATOM 951 C CA . LYS A 1 121 ? 13.948 5.554 -36.852 1.00 64.25 121 LYS A CA 1
ATOM 952 C C . LYS A 1 121 ? 12.848 5.591 -35.786 1.00 64.25 121 LYS A C 1
ATOM 954 O O . LYS A 1 121 ? 12.893 6.472 -34.930 1.00 64.25 121 LYS A O 1
ATOM 959 N N . GLN A 1 122 ? 11.902 4.651 -35.804 1.00 66.56 122 GLN A N 1
ATOM 960 C CA . GLN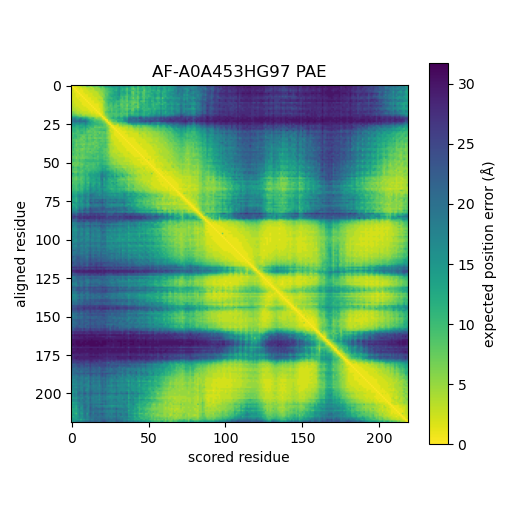 A 1 122 ? 10.694 4.659 -34.963 1.00 66.56 122 GLN A CA 1
ATOM 961 C C . GLN A 1 122 ? 10.657 3.474 -33.991 1.00 66.56 122 GLN A C 1
ATOM 963 O O . GLN A 1 122 ? 9.809 2.597 -34.082 1.00 66.56 122 GLN A O 1
ATOM 968 N N . LEU A 1 123 ? 11.593 3.461 -33.041 1.00 73.31 123 LEU A N 1
ATOM 969 C CA . LEU A 1 123 ? 11.532 2.551 -31.900 1.00 73.31 123 LEU A CA 1
ATOM 970 C C . LEU A 1 123 ? 11.608 3.365 -30.611 1.00 73.31 123 LEU A C 1
ATOM 972 O O . LEU A 1 123 ? 12.589 4.094 -30.395 1.00 73.31 123 LEU A O 1
ATOM 976 N N . ASP A 1 124 ? 10.540 3.263 -29.822 1.00 82.56 124 ASP A N 1
ATOM 977 C CA . ASP A 1 124 ? 10.376 3.940 -28.541 1.00 82.56 124 ASP A CA 1
ATOM 978 C C . ASP A 1 124 ? 11.067 3.139 -27.432 1.00 82.56 124 ASP A C 1
ATOM 980 O O . ASP A 1 124 ? 11.039 1.907 -27.424 1.00 82.56 124 ASP A O 1
ATOM 984 N N . TYR A 1 125 ? 11.695 3.850 -26.497 1.00 87.94 125 TYR A N 1
ATOM 985 C CA . TYR A 1 125 ? 12.266 3.253 -25.291 1.00 87.94 125 TYR A CA 1
ATOM 986 C C . TYR A 1 125 ? 11.187 3.074 -24.226 1.00 87.94 125 TYR A C 1
ATOM 988 O O . TYR A 1 125 ? 10.268 3.887 -24.120 1.00 87.94 125 TYR A O 1
ATOM 996 N N . ILE A 1 126 ? 11.336 2.039 -23.407 1.00 91.50 126 ILE A N 1
ATOM 997 C CA . ILE A 1 126 ? 10.460 1.767 -22.274 1.00 91.50 126 ILE A CA 1
ATOM 998 C C . ILE A 1 126 ? 10.862 2.707 -21.144 1.00 91.50 126 ILE A C 1
ATOM 1000 O O . ILE A 1 126 ? 12.039 2.809 -20.792 1.00 91.50 126 ILE A O 1
ATOM 1004 N N . CYS A 1 127 ? 9.891 3.389 -20.550 1.00 92.75 127 CYS A N 1
ATOM 1005 C CA . CYS A 1 127 ? 10.162 4.206 -19.386 1.00 92.75 127 CYS A CA 1
ATOM 1006 C C . CYS A 1 127 ? 10.397 3.345 -18.144 1.00 92.75 127 CYS A C 1
ATOM 1008 O O . CYS A 1 127 ? 9.625 2.434 -17.848 1.00 92.75 127 CYS A O 1
ATOM 1010 N N . ASN A 1 128 ? 11.445 3.680 -17.393 1.00 92.75 128 ASN A N 1
ATOM 1011 C CA . ASN A 1 128 ? 11.757 3.052 -16.121 1.00 92.75 128 ASN A CA 1
ATOM 1012 C C . ASN A 1 128 ? 11.209 3.909 -14.962 1.00 92.75 128 ASN A C 1
ATOM 1014 O O . ASN A 1 128 ? 11.737 4.996 -14.706 1.00 92.75 128 ASN A O 1
ATOM 1018 N N . PRO A 1 129 ? 10.165 3.454 -14.245 1.00 92.62 129 PRO A N 1
ATOM 1019 C CA . PRO A 1 129 ? 9.615 4.194 -13.117 1.00 92.62 129 PRO A CA 1
ATOM 1020 C C . PRO A 1 129 ? 10.446 4.013 -11.840 1.00 92.62 129 PRO A C 1
ATOM 1022 O O . PRO A 1 129 ? 10.124 4.622 -10.827 1.00 92.62 129 PRO A O 1
ATOM 1025 N N . PHE A 1 130 ? 11.499 3.193 -11.839 1.00 93.56 130 PHE A N 1
ATOM 1026 C CA . PHE A 1 130 ? 12.367 2.992 -10.681 1.00 93.56 130 PHE A CA 1
ATOM 1027 C C . PHE A 1 130 ? 13.654 3.805 -10.816 1.00 93.56 130 PHE A C 1
ATOM 1029 O O . PHE A 1 130 ? 14.279 3.854 -11.874 1.00 93.56 130 PHE A O 1
ATOM 1036 N N . ALA A 1 131 ? 14.076 4.443 -9.724 1.00 90.75 131 ALA A N 1
ATOM 1037 C CA . ALA A 1 131 ? 15.386 5.084 -9.660 1.00 90.75 131 ALA A CA 1
ATOM 1038 C C . ALA A 1 131 ? 16.522 4.047 -9.734 1.00 90.75 131 ALA A C 1
ATOM 1040 O O . ALA A 1 131 ? 16.348 2.908 -9.312 1.00 90.75 131 ALA A O 1
ATOM 1041 N N . GLY A 1 132 ? 17.700 4.464 -10.200 1.00 88.38 132 GLY A N 1
ATOM 1042 C CA . GLY A 1 132 ? 18.873 3.590 -10.262 1.00 88.38 132 GLY A CA 1
ATOM 1043 C C . GLY A 1 132 ? 19.406 3.127 -8.894 1.00 88.38 132 GLY A C 1
ATOM 1044 O O . GLY A 1 132 ? 18.968 3.608 -7.832 1.00 88.38 132 GLY A O 1
ATOM 1045 N N . PRO A 1 133 ? 20.387 2.207 -8.902 1.00 88.44 133 PRO A N 1
ATOM 1046 C CA . PRO A 1 133 ? 21.039 1.726 -7.693 1.00 88.44 133 PRO A CA 1
ATOM 1047 C C . PRO A 1 133 ? 21.657 2.869 -6.869 1.00 88.44 133 PRO A C 1
ATOM 1049 O O . PRO A 1 133 ? 22.106 3.874 -7.426 1.00 88.44 133 PRO A O 1
ATOM 1052 N N . PRO A 1 134 ? 21.717 2.729 -5.530 1.00 87.06 134 PRO A N 1
ATOM 1053 C CA . PRO A 1 134 ? 21.290 1.571 -4.729 1.00 87.06 134 PRO A CA 1
ATOM 1054 C C . PRO A 1 134 ? 19.814 1.627 -4.283 1.00 87.06 134 PRO A C 1
ATOM 1056 O O . PRO A 1 134 ? 19.365 0.786 -3.507 1.00 87.06 134 PRO A O 1
ATOM 1059 N N . GLY A 1 135 ? 19.078 2.668 -4.682 1.00 84.88 135 GLY A N 1
ATOM 1060 C CA . GLY A 1 135 ? 17.816 3.032 -4.041 1.00 84.88 135 GLY A CA 1
ATOM 1061 C C . GLY A 1 135 ? 16.583 2.300 -4.560 1.00 84.88 135 GLY A C 1
ATOM 1062 O O . GLY A 1 135 ? 15.681 2.076 -3.758 1.00 84.88 135 GLY A O 1
ATOM 1063 N N . TYR A 1 136 ? 16.517 2.007 -5.867 1.00 90.81 136 TYR A N 1
ATOM 1064 C CA . TYR A 1 136 ? 15.377 1.366 -6.554 1.00 90.81 136 TYR A CA 1
ATOM 1065 C C . TYR A 1 136 ? 13.997 1.871 -6.115 1.00 90.81 136 TYR A C 1
ATOM 1067 O O . TYR A 1 136 ? 13.023 1.129 -6.032 1.00 90.81 136 TYR A O 1
ATOM 1075 N N . ARG A 1 137 ? 13.908 3.167 -5.796 1.00 89.44 137 ARG A N 1
ATOM 1076 C CA . ARG A 1 137 ? 12.665 3.773 -5.319 1.00 89.44 137 ARG A CA 1
ATOM 1077 C C . ARG A 1 137 ? 11.715 3.962 -6.485 1.00 89.44 137 ARG A C 1
ATOM 1079 O O . ARG A 1 137 ? 12.125 4.505 -7.514 1.00 89.44 137 ARG A O 1
ATOM 1086 N N . TYR A 1 138 ? 10.459 3.589 -6.279 1.00 91.19 138 TYR A N 1
ATOM 1087 C CA . TYR A 1 138 ? 9.402 3.831 -7.246 1.00 91.19 138 TYR A CA 1
ATOM 1088 C C . TYR A 1 138 ? 9.122 5.337 -7.360 1.00 91.19 138 TYR A C 1
ATOM 1090 O O . TYR A 1 138 ? 8.885 6.032 -6.372 1.00 91.19 138 TYR A O 1
ATOM 1098 N N . ARG A 1 139 ? 9.231 5.858 -8.580 1.00 89.62 139 ARG A N 1
ATOM 1099 C CA . ARG A 1 139 ? 9.056 7.257 -8.974 1.00 89.62 139 ARG A CA 1
ATOM 1100 C C . ARG A 1 139 ? 8.342 7.299 -10.328 1.00 89.62 139 ARG A C 1
ATOM 1102 O O . ARG A 1 139 ? 8.991 7.495 -11.357 1.00 89.62 139 ARG A O 1
ATOM 1109 N N . PRO A 1 140 ? 7.006 7.155 -10.341 1.00 86.88 140 PRO A N 1
ATOM 1110 C CA . PRO A 1 140 ? 6.234 7.164 -11.583 1.00 86.88 140 PRO A CA 1
ATOM 1111 C C . PRO A 1 140 ? 6.376 8.494 -12.334 1.00 86.88 140 PRO A C 1
ATOM 1113 O O . PRO A 1 140 ? 6.241 8.539 -13.547 1.00 86.88 140 PRO A O 1
ATOM 1116 N N . GLU A 1 141 ? 6.732 9.561 -11.621 1.00 86.69 141 GLU A N 1
ATOM 1117 C CA . GLU A 1 141 ? 6.929 10.917 -12.144 1.00 86.69 141 GLU A CA 1
ATOM 1118 C C . GLU A 1 141 ? 8.128 11.038 -13.094 1.00 86.69 141 GLU A C 1
ATOM 1120 O O . GLU A 1 141 ? 8.214 11.984 -13.873 1.00 86.69 141 GLU A O 1
ATOM 1125 N N . ASN A 1 142 ? 9.044 10.064 -13.066 1.00 85.81 142 ASN A N 1
ATOM 1126 C CA . ASN A 1 142 ? 10.114 9.964 -14.057 1.00 85.81 142 ASN A CA 1
ATOM 1127 C C . ASN A 1 142 ? 9.568 9.625 -15.454 1.00 85.81 142 ASN A C 1
ATOM 1129 O O . ASN A 1 142 ? 10.240 9.873 -16.455 1.00 85.81 142 ASN A O 1
ATOM 1133 N N . CYS A 1 143 ? 8.361 9.060 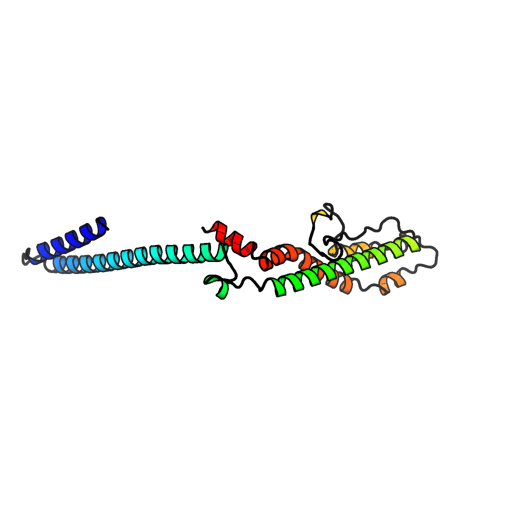-15.523 1.00 89.94 143 CYS A N 1
ATOM 1134 C CA . CYS A 1 143 ? 7.691 8.700 -16.757 1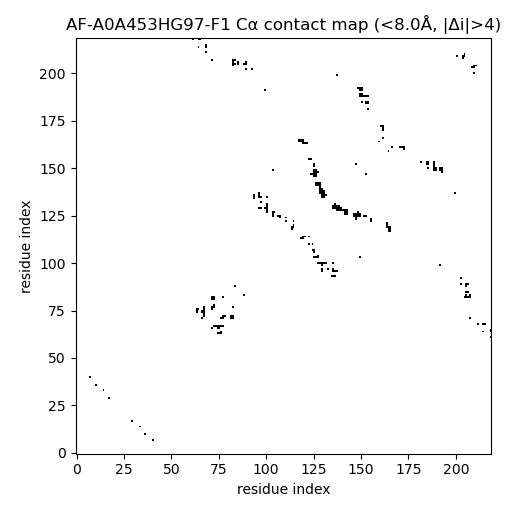.00 89.94 143 CYS A CA 1
ATOM 1135 C C . CYS A 1 143 ? 6.664 9.760 -17.141 1.00 89.94 143 CYS A C 1
ATOM 1137 O O . CYS A 1 143 ? 5.704 10.020 -16.420 1.00 89.94 143 CYS A O 1
ATOM 1139 N N . ALA A 1 144 ? 6.857 10.365 -18.314 1.00 87.44 144 ALA A N 1
ATOM 1140 C CA . ALA A 1 144 ? 5.884 11.290 -18.878 1.00 87.44 144 ALA A CA 1
ATOM 1141 C C . ALA A 1 144 ? 4.554 10.578 -19.184 1.00 87.44 144 ALA A C 1
ATOM 1143 O O . ALA A 1 144 ? 4.527 9.390 -19.514 1.00 87.44 144 ALA A O 1
ATOM 1144 N N . SER A 1 145 ? 3.448 11.323 -19.135 1.00 82.50 145 SER A N 1
ATOM 1145 C CA . SER A 1 145 ? 2.127 10.809 -19.504 1.00 82.50 145 SER A CA 1
ATOM 1146 C C . SER A 1 145 ? 2.132 10.273 -20.938 1.00 82.50 145 SER A C 1
ATOM 1148 O O . SER A 1 145 ? 2.373 11.024 -21.881 1.00 82.50 145 SER A O 1
ATOM 1150 N N . GLY A 1 146 ? 1.853 8.977 -21.097 1.00 80.94 146 GLY A N 1
ATOM 1151 C CA . GLY A 1 146 ? 1.874 8.292 -22.393 1.00 80.94 146 GLY A CA 1
ATOM 1152 C C . GLY A 1 146 ? 3.241 7.739 -22.810 1.00 80.94 146 GLY A C 1
ATOM 1153 O O . GLY A 1 146 ? 3.389 7.319 -23.955 1.00 80.94 146 GLY A O 1
ATOM 1154 N N . ALA A 1 147 ? 4.238 7.734 -21.918 1.00 87.06 147 ALA A N 1
ATOM 1155 C CA . ALA A 1 147 ? 5.482 7.011 -22.155 1.00 87.06 147 ALA A CA 1
ATOM 1156 C C . ALA A 1 147 ? 5.222 5.500 -22.264 1.00 87.06 147 ALA A C 1
ATOM 1158 O O . ALA A 1 147 ? 4.351 4.966 -21.577 1.00 87.06 147 ALA A O 1
ATOM 1159 N N . ALA A 1 148 ? 6.003 4.818 -23.103 1.00 88.81 148 ALA A N 1
ATOM 1160 C CA . ALA A 1 148 ? 5.885 3.378 -23.272 1.00 88.81 148 ALA A CA 1
ATOM 1161 C C . ALA A 1 148 ? 6.198 2.641 -21.963 1.00 88.81 148 ALA A C 1
ATOM 1163 O O . ALA A 1 148 ? 7.231 2.868 -21.329 1.00 88.81 148 ALA A O 1
ATOM 1164 N N . THR A 1 149 ? 5.303 1.745 -21.576 1.00 90.19 149 THR A N 1
ATOM 1165 C CA . THR A 1 149 ? 5.418 0.904 -20.385 1.00 90.19 149 THR A CA 1
ATOM 1166 C C . THR A 1 149 ? 5.970 -0.470 -20.744 1.00 90.19 149 THR A C 1
ATOM 1168 O O . THR A 1 149 ? 6.082 -0.836 -21.917 1.00 90.19 149 THR A O 1
ATOM 1171 N N . ILE A 1 150 ? 6.300 -1.275 -19.732 1.00 89.44 150 ILE A N 1
ATOM 1172 C CA . ILE A 1 150 ? 6.740 -2.652 -19.967 1.00 89.44 150 ILE A CA 1
ATOM 1173 C C . ILE A 1 150 ? 5.642 -3.473 -20.663 1.00 89.44 150 ILE A C 1
ATOM 1175 O O . ILE A 1 150 ? 5.949 -4.318 -21.502 1.00 89.44 150 ILE A O 1
ATOM 1179 N N . GLY A 1 151 ? 4.364 -3.171 -20.396 1.00 87.00 151 GLY A N 1
ATOM 1180 C CA . GLY A 1 151 ? 3.219 -3.781 -21.072 1.00 87.00 151 GLY A CA 1
ATOM 1181 C C . GLY A 1 151 ? 3.163 -3.512 -22.581 1.00 87.00 151 GLY A C 1
ATOM 1182 O O . GLY A 1 151 ? 2.619 -4.336 -23.315 1.00 87.00 151 GLY A O 1
ATOM 1183 N N . ASP A 1 152 ? 3.783 -2.429 -23.061 1.00 88.62 152 ASP A N 1
ATOM 1184 C CA . ASP A 1 152 ? 3.776 -2.032 -24.476 1.00 88.62 152 ASP A CA 1
ATOM 1185 C C . ASP A 1 152 ? 4.855 -2.741 -25.310 1.00 88.62 152 ASP A C 1
ATOM 1187 O O . ASP A 1 152 ? 4.795 -2.728 -26.543 1.00 88.62 152 ASP A O 1
ATOM 1191 N N . ILE A 1 153 ? 5.810 -3.425 -24.664 1.00 87.44 153 ILE A N 1
ATOM 1192 C CA . ILE A 1 153 ? 6.911 -4.151 -25.324 1.00 87.44 153 ILE A CA 1
ATOM 1193 C C . ILE A 1 153 ? 6.432 -5.068 -26.461 1.00 87.44 153 ILE A C 1
ATOM 1195 O O . ILE A 1 153 ? 6.997 -4.978 -27.553 1.00 87.44 153 ILE A O 1
ATOM 1199 N N . PRO A 1 154 ? 5.403 -5.925 -26.296 1.00 85.38 154 PRO A N 1
ATOM 1200 C CA . PRO A 1 154 ? 4.951 -6.792 -27.381 1.00 85.38 154 PRO A CA 1
ATOM 1201 C C . PRO A 1 154 ? 4.488 -5.992 -28.602 1.00 85.38 154 PRO A C 1
ATOM 1203 O O . PRO A 1 154 ? 4.705 -6.409 -29.738 1.00 85.38 154 PRO A O 1
ATOM 1206 N N . GLN A 1 155 ? 3.861 -4.831 -28.387 1.00 83.94 155 GLN A N 1
ATOM 1207 C CA . GLN A 1 155 ? 3.402 -3.975 -29.473 1.00 83.94 155 GLN A CA 1
ATOM 1208 C C . GLN A 1 155 ? 4.573 -3.256 -30.149 1.00 83.94 155 GLN A C 1
ATOM 1210 O O . GLN A 1 155 ? 4.590 -3.168 -31.374 1.00 83.94 155 GLN A O 1
ATOM 1215 N N . ILE A 1 156 ? 5.562 -2.794 -29.379 1.00 81.06 156 ILE A N 1
ATOM 1216 C CA . ILE A 1 156 ? 6.804 -2.196 -29.891 1.00 81.06 156 ILE A CA 1
ATOM 1217 C C . ILE A 1 156 ? 7.554 -3.211 -30.764 1.00 81.06 156 ILE A C 1
ATOM 1219 O O . ILE A 1 156 ? 7.915 -2.908 -31.899 1.00 81.06 156 ILE A O 1
ATOM 1223 N N . LEU A 1 157 ? 7.697 -4.451 -30.291 1.00 78.25 157 LEU A N 1
ATOM 1224 C CA . LEU A 1 157 ? 8.363 -5.524 -31.033 1.00 78.25 157 LEU A CA 1
ATOM 1225 C C . LEU A 1 157 ? 7.581 -5.989 -32.268 1.00 78.25 157 LEU A C 1
ATOM 1227 O O . LEU A 1 157 ? 8.186 -6.458 -33.225 1.00 78.25 157 LEU A O 1
ATOM 1231 N N . ARG A 1 158 ? 6.247 -5.874 -32.282 1.00 75.94 158 ARG A N 1
ATOM 1232 C CA . ARG A 1 158 ? 5.432 -6.165 -33.478 1.00 75.94 158 ARG A CA 1
ATOM 1233 C C . ARG A 1 158 ? 5.576 -5.105 -34.572 1.00 75.94 158 ARG A C 1
ATOM 1235 O O . ARG A 1 158 ? 5.337 -5.419 -35.734 1.00 75.94 158 ARG A O 1
ATOM 1242 N N . ARG A 1 159 ? 5.941 -3.865 -34.222 1.00 72.38 159 ARG A N 1
ATOM 1243 C CA . ARG A 1 159 ? 6.195 -2.794 -35.206 1.00 72.38 159 ARG A CA 1
ATOM 1244 C C . ARG A 1 159 ? 7.530 -2.964 -35.925 1.00 72.38 159 ARG A C 1
ATOM 1246 O O . ARG A 1 159 ? 7.670 -2.468 -37.037 1.00 72.38 159 ARG A O 1
ATOM 1253 N N . LEU A 1 160 ? 8.463 -3.727 -35.348 1.00 70.62 160 LEU A N 1
ATOM 1254 C CA . LEU A 1 160 ? 9.694 -4.135 -36.022 1.00 70.62 160 LEU A CA 1
ATOM 1255 C C . LEU A 1 160 ? 9.354 -5.036 -37.215 1.00 70.62 160 LEU A C 1
ATOM 1257 O O . LEU A 1 160 ? 9.255 -6.255 -37.108 1.00 70.62 160 LEU A O 1
ATOM 1261 N N . THR A 1 161 ? 9.159 -4.413 -38.372 1.00 61.50 161 THR A N 1
ATOM 1262 C CA . THR A 1 161 ? 8.988 -5.092 -39.656 1.00 61.50 161 THR A CA 1
ATOM 1263 C C . THR A 1 161 ? 10.280 -4.985 -40.460 1.00 61.50 161 THR A C 1
ATOM 1265 O O . THR A 1 161 ? 11.008 -3.997 -40.355 1.00 61.50 161 THR A O 1
ATOM 1268 N N . CYS A 1 162 ? 10.567 -5.970 -41.319 1.00 61.56 162 CYS A N 1
ATOM 1269 C CA . CYS A 1 162 ? 11.731 -5.918 -42.219 1.00 61.56 162 CYS A CA 1
ATOM 1270 C C . CYS A 1 162 ? 11.771 -4.642 -43.092 1.00 61.56 162 CYS A C 1
ATOM 1272 O O . CYS A 1 162 ? 12.845 -4.231 -43.526 1.00 61.56 162 CYS A O 1
ATOM 1274 N N . SER A 1 163 ? 10.625 -3.992 -43.337 1.00 54.16 163 SER A N 1
ATOM 1275 C CA . SER A 1 163 ? 10.562 -2.704 -44.038 1.00 54.16 163 SER A CA 1
ATOM 1276 C C . SER A 1 163 ? 11.110 -1.529 -43.218 1.00 54.16 163 SER A C 1
ATOM 1278 O O . SER A 1 163 ? 11.670 -0.610 -43.809 1.00 54.16 163 SER A O 1
ATOM 1280 N N . GLU A 1 164 ? 10.990 -1.547 -41.885 1.00 53.34 164 GLU A N 1
ATOM 1281 C CA . GLU A 1 164 ? 11.478 -0.472 -41.002 1.00 53.34 164 GLU A CA 1
ATOM 1282 C C . GLU A 1 164 ? 12.950 -0.627 -40.589 1.00 53.34 164 GLU A C 1
ATOM 1284 O O . GLU A 1 164 ? 13.613 0.374 -40.322 1.00 53.34 164 GLU A O 1
ATOM 1289 N N . LEU A 1 165 ? 13.492 -1.851 -40.612 1.00 56.06 165 LEU A N 1
ATOM 1290 C CA . LEU A 1 165 ? 14.916 -2.159 -40.379 1.00 56.06 165 LEU A CA 1
ATOM 1291 C C . LEU A 1 165 ? 15.825 -1.850 -41.589 1.00 56.06 165 LEU A C 1
ATOM 1293 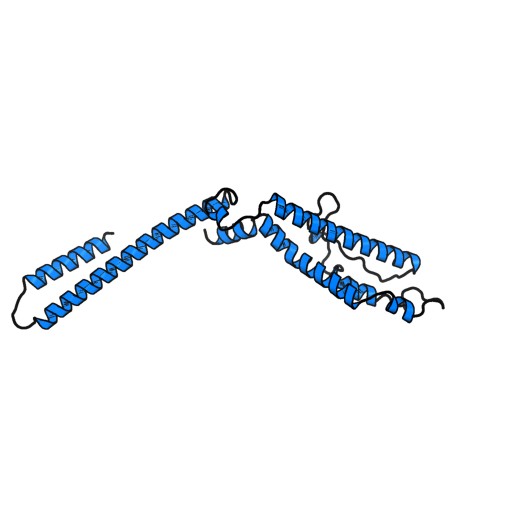O O . LEU A 1 165 ? 16.941 -2.355 -41.679 1.00 56.06 165 LEU A O 1
ATOM 1297 N N . GLY A 1 166 ? 15.349 -1.048 -42.549 1.00 48.25 166 GLY A N 1
ATOM 1298 C CA . GLY A 1 166 ? 16.120 -0.708 -43.746 1.00 48.25 166 GLY A CA 1
ATOM 1299 C C . GLY A 1 166 ? 16.432 -1.936 -44.603 1.00 48.25 166 GLY A C 1
ATOM 1300 O O . GLY A 1 166 ? 17.583 -2.149 -44.978 1.00 48.25 166 GLY A O 1
ATOM 1301 N N . GLY A 1 167 ? 15.417 -2.759 -44.888 1.00 45.34 167 GLY A N 1
ATOM 1302 C CA . GLY A 1 167 ? 15.549 -4.022 -45.612 1.00 45.34 167 GLY A CA 1
ATOM 1303 C C . GLY A 1 167 ? 16.232 -3.897 -46.978 1.00 45.34 167 GLY A C 1
ATOM 1304 O O . GLY A 1 167 ? 15.584 -3.700 -48.004 1.00 45.34 167 GLY A O 1
ATOM 1305 N N . GLY A 1 168 ? 17.550 -4.094 -46.997 1.00 51.66 168 GLY A N 1
ATOM 1306 C CA . GLY A 1 168 ? 18.236 -4.716 -48.124 1.00 51.66 168 GLY A CA 1
ATOM 1307 C C . GLY A 1 168 ? 17.806 -6.181 -48.263 1.00 51.66 168 GLY A C 1
ATOM 1308 O O . GLY A 1 168 ? 17.163 -6.734 -47.370 1.00 51.66 168 GLY A O 1
ATOM 1309 N N . ALA A 1 169 ? 18.185 -6.817 -49.375 1.00 53.03 169 ALA A N 1
ATOM 1310 C CA . ALA A 1 169 ? 17.740 -8.140 -49.847 1.00 53.03 169 ALA A CA 1
ATOM 1311 C C . ALA A 1 169 ? 17.915 -9.348 -48.884 1.00 53.03 169 ALA A C 1
ATOM 1313 O O . ALA A 1 169 ? 17.644 -10.478 -49.283 1.00 53.03 169 ALA A O 1
ATOM 1314 N N . ASN A 1 170 ? 18.332 -9.132 -47.634 1.00 54.34 170 ASN A N 1
ATOM 1315 C CA . ASN A 1 170 ? 18.706 -10.162 -46.666 1.00 54.34 170 ASN A CA 1
ATOM 1316 C C . ASN A 1 170 ? 17.726 -10.303 -45.482 1.00 54.34 170 ASN A C 1
ATOM 1318 O O . ASN A 1 170 ? 17.925 -11.188 -44.658 1.00 54.34 170 ASN A O 1
ATOM 1322 N N . CYS A 1 171 ? 16.689 -9.462 -45.355 1.00 58.06 171 CYS A N 1
ATOM 1323 C CA . CYS A 1 171 ? 15.691 -9.610 -44.284 1.00 58.06 171 CYS A CA 1
ATOM 1324 C C . CYS A 1 171 ? 14.524 -10.470 -44.779 1.00 58.06 171 CYS A C 1
ATOM 1326 O O . CYS A 1 171 ? 13.608 -9.964 -45.431 1.00 58.06 171 CYS A O 1
ATOM 1328 N N . ALA A 1 172 ? 14.559 -11.775 -44.503 1.00 56.25 172 ALA A N 1
ATOM 1329 C CA . ALA A 1 172 ? 13.399 -12.627 -44.721 1.00 56.25 172 ALA A CA 1
ATOM 1330 C C . ALA A 1 172 ? 12.391 -12.386 -43.576 1.00 56.25 172 ALA A C 1
ATOM 1332 O O . ALA A 1 172 ? 12.729 -12.605 -42.413 1.00 56.25 172 ALA A O 1
ATOM 1333 N N . PRO A 1 173 ? 11.139 -11.977 -43.858 1.00 50.59 173 PRO A N 1
ATOM 1334 C CA . PRO A 1 173 ? 10.118 -11.737 -42.828 1.00 50.59 173 PRO A CA 1
ATOM 1335 C C . PRO A 1 173 ? 9.861 -12.945 -41.908 1.00 50.59 173 PRO A C 1
ATOM 1337 O O . PRO A 1 173 ? 9.416 -12.782 -40.773 1.00 50.59 173 PRO A O 1
ATOM 1340 N N . ALA A 1 174 ? 10.158 -14.154 -42.394 1.00 48.97 174 ALA A N 1
ATOM 1341 C CA . ALA A 1 174 ? 10.042 -15.400 -41.647 1.00 48.97 174 ALA A CA 1
ATOM 1342 C C . ALA A 1 174 ? 11.097 -15.553 -40.530 1.00 48.97 174 ALA A C 1
ATOM 1344 O O . ALA A 1 174 ? 10.818 -16.229 -39.542 1.00 48.97 174 ALA A O 1
ATOM 1345 N N . ASP A 1 175 ? 12.265 -14.912 -40.634 1.00 50.62 175 ASP A N 1
ATOM 1346 C CA . ASP A 1 175 ? 13.375 -15.107 -39.687 1.00 50.62 175 ASP A CA 1
ATOM 1347 C C . ASP A 1 175 ? 13.207 -14.272 -38.406 1.00 50.62 175 ASP A C 1
ATOM 1349 O O . ASP A 1 175 ? 13.483 -14.753 -37.310 1.00 50.62 175 ASP A O 1
ATOM 1353 N N . LEU A 1 176 ? 12.663 -13.051 -38.498 1.00 55.19 176 LEU A N 1
ATOM 1354 C CA . LEU A 1 176 ? 12.394 -12.222 -37.311 1.00 55.19 176 LEU A CA 1
ATOM 1355 C C . LEU A 1 176 ? 11.150 -12.706 -36.546 1.00 55.19 176 LEU A C 1
ATOM 1357 O O . LEU A 1 176 ? 11.146 -12.765 -35.318 1.00 55.19 176 LEU A O 1
ATOM 1361 N N . SER A 1 177 ? 10.107 -13.108 -37.281 1.00 52.88 177 SER A N 1
ATOM 1362 C CA . SER A 1 177 ? 8.865 -13.622 -36.692 1.00 52.88 177 SER A CA 1
ATOM 1363 C C . SER A 1 177 ? 9.018 -15.020 -36.084 1.00 52.88 177 SER A C 1
ATOM 1365 O O . SER A 1 177 ? 8.182 -15.396 -35.267 1.00 52.88 177 SER A O 1
ATOM 1367 N N . SER A 1 178 ? 10.031 -15.798 -36.482 1.00 55.69 178 SER A N 1
ATOM 1368 C CA . SER A 1 178 ? 10.307 -17.121 -35.901 1.00 55.69 178 SER A CA 1
ATOM 1369 C C . SER A 1 178 ? 11.248 -17.069 -34.693 1.00 55.69 178 SER A C 1
ATOM 1371 O O . SER A 1 178 ? 11.232 -17.989 -33.878 1.00 55.69 178 SER A O 1
ATOM 1373 N N . ALA A 1 179 ? 12.029 -15.994 -34.539 1.00 63.66 179 ALA A N 1
ATOM 1374 C CA . ALA A 1 179 ? 12.951 -15.816 -33.417 1.00 63.66 179 ALA A CA 1
ATOM 1375 C C . ALA A 1 179 ? 12.273 -15.307 -32.130 1.00 63.66 179 ALA A C 1
ATOM 1377 O O . ALA A 1 179 ? 12.789 -15.536 -31.034 1.00 63.66 179 ALA A O 1
ATOM 1378 N N . ILE A 1 180 ? 11.131 -14.617 -32.244 1.00 70.00 180 ILE A N 1
ATOM 1379 C CA . ILE A 1 180 ? 10.431 -13.996 -31.110 1.00 70.00 180 ILE A CA 1
ATOM 1380 C C . ILE A 1 180 ? 9.114 -14.722 -30.835 1.00 70.00 180 ILE A C 1
ATOM 1382 O O . ILE A 1 180 ? 8.171 -14.671 -31.623 1.00 70.00 180 ILE A O 1
ATOM 1386 N N . ASP A 1 181 ? 9.020 -15.334 -29.657 1.00 81.88 181 ASP A N 1
ATOM 1387 C CA . ASP A 1 181 ? 7.764 -15.863 -29.133 1.00 81.88 181 ASP A CA 1
ATOM 1388 C C . ASP A 1 181 ? 6.933 -14.725 -28.517 1.00 81.88 181 ASP A C 1
ATOM 1390 O O . ASP A 1 181 ? 7.070 -14.374 -27.341 1.00 81.88 181 ASP A O 1
ATOM 1394 N N . TYR A 1 182 ? 6.091 -14.104 -29.346 1.00 80.56 182 TYR A N 1
ATOM 1395 C CA . TYR A 1 182 ? 5.263 -12.969 -28.939 1.00 80.56 182 TYR A CA 1
ATOM 1396 C C . TYR A 1 182 ? 4.262 -13.309 -27.830 1.00 80.56 182 TYR A C 1
ATOM 1398 O O . TYR A 1 182 ? 3.949 -12.427 -27.033 1.00 80.56 182 TYR A O 1
ATOM 1406 N N . ASP A 1 183 ? 3.763 -14.546 -27.768 1.00 85.62 183 ASP A N 1
ATOM 1407 C CA . ASP A 1 183 ? 2.802 -14.971 -26.742 1.00 85.62 183 ASP A CA 1
ATOM 1408 C C . ASP A 1 183 ? 3.480 -15.049 -25.371 1.00 85.62 183 ASP A C 1
ATOM 1410 O O . ASP A 1 183 ? 3.001 -14.497 -24.372 1.00 85.62 183 ASP A O 1
ATOM 1414 N N . LYS A 1 184 ? 4.687 -15.623 -25.353 1.00 86.81 184 LYS A N 1
ATOM 1415 C CA . LYS A 1 184 ? 5.538 -15.659 -24.167 1.00 86.81 184 LYS A CA 1
ATOM 1416 C C . LYS A 1 184 ? 5.910 -14.252 -23.706 1.00 86.81 184 LYS A C 1
ATOM 1418 O O . LYS A 1 184 ? 5.719 -13.934 -22.533 1.00 86.81 184 LYS A O 1
ATOM 1423 N N . VAL A 1 185 ? 6.389 -13.392 -24.610 1.00 86.88 185 VAL A N 1
ATOM 1424 C CA . VAL A 1 185 ? 6.736 -11.998 -24.278 1.00 86.88 185 VAL A CA 1
ATOM 1425 C C . VAL A 1 185 ? 5.523 -11.260 -23.715 1.00 86.88 185 VAL A C 1
ATOM 1427 O O . VAL A 1 185 ? 5.635 -10.657 -22.655 1.00 86.88 185 VAL A O 1
ATOM 14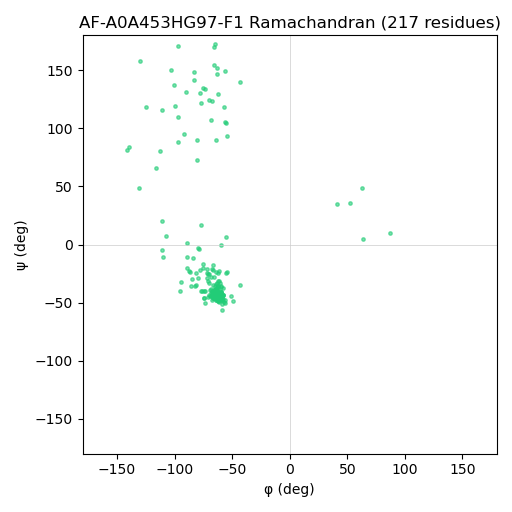30 N N . GLN A 1 186 ? 4.359 -11.370 -24.359 1.00 89.50 186 GLN A N 1
ATOM 1431 C CA . GLN A 1 186 ? 3.121 -10.745 -23.895 1.00 89.50 186 GLN A CA 1
ATOM 1432 C C . GLN A 1 186 ? 2.715 -11.219 -22.496 1.00 89.50 186 GLN A C 1
ATOM 1434 O O . GLN A 1 186 ? 2.303 -10.405 -21.668 1.00 89.50 186 GLN A O 1
ATOM 1439 N N . THR A 1 187 ? 2.864 -12.509 -22.203 1.00 91.56 187 THR A N 1
ATOM 1440 C CA . THR A 1 187 ? 2.551 -13.065 -20.881 1.00 91.56 187 THR A CA 1
ATOM 1441 C C . THR A 1 187 ? 3.487 -12.517 -19.802 1.00 91.56 187 THR A C 1
ATOM 1443 O O . THR A 1 187 ? 3.022 -12.081 -18.744 1.00 91.56 187 THR A O 1
ATOM 1446 N N . TYR A 1 188 ? 4.799 -12.482 -20.063 1.00 89.38 188 TYR A N 1
ATOM 1447 C CA . TYR A 1 188 ? 5.775 -11.935 -19.114 1.00 89.38 188 TYR A CA 1
ATOM 1448 C C . TYR A 1 188 ? 5.567 -10.442 -18.873 1.00 89.38 188 TYR A C 1
ATOM 1450 O O . TYR A 1 188 ? 5.514 -10.009 -17.722 1.00 89.38 188 TYR A O 1
ATOM 1458 N N . THR A 1 189 ? 5.410 -9.655 -19.936 1.00 90.88 189 THR A N 1
ATOM 1459 C CA . THR A 1 189 ? 5.279 -8.199 -19.823 1.00 90.88 189 THR A CA 1
ATOM 1460 C C . THR A 1 189 ? 3.981 -7.804 -19.134 1.00 90.88 189 THR A C 1
ATOM 1462 O O . THR A 1 189 ? 4.001 -6.932 -18.269 1.00 90.88 189 THR A O 1
ATOM 1465 N N . SER A 1 190 ? 2.875 -8.495 -19.428 1.00 92.38 190 SER A N 1
ATOM 1466 C CA . SER A 1 190 ? 1.594 -8.278 -18.742 1.00 92.38 190 SER A CA 1
ATOM 1467 C C . SER A 1 190 ? 1.683 -8.634 -17.258 1.00 92.38 190 SER A C 1
ATOM 1469 O O . SER A 1 190 ? 1.137 -7.928 -16.416 1.00 92.38 190 SER A O 1
ATOM 1471 N N . SER A 1 191 ? 2.408 -9.703 -16.914 1.00 92.69 191 SER A N 1
ATOM 1472 C CA . SER A 1 191 ? 2.609 -10.096 -15.515 1.00 92.69 191 SER A CA 1
ATOM 1473 C C . SER A 1 191 ? 3.403 -9.045 -14.740 1.00 92.69 191 SER A C 1
ATOM 1475 O O . SER A 1 191 ? 3.022 -8.695 -13.626 1.00 92.69 191 SER A O 1
ATOM 1477 N N . ILE A 1 192 ? 4.473 -8.502 -15.330 1.00 92.00 192 ILE A N 1
ATOM 1478 C CA . ILE A 1 192 ? 5.260 -7.442 -14.686 1.00 92.00 192 ILE A CA 1
ATOM 1479 C C . ILE A 1 192 ? 4.453 -6.144 -14.598 1.00 92.00 192 ILE A C 1
ATOM 1481 O O . ILE A 1 192 ? 4.507 -5.479 -13.568 1.00 92.00 192 ILE A O 1
ATOM 1485 N N . GLN A 1 193 ? 3.660 -5.808 -15.620 1.00 92.25 193 GLN A N 1
ATOM 1486 C CA . GLN A 1 193 ? 2.766 -4.652 -15.566 1.00 92.25 193 GLN A CA 1
ATOM 1487 C C . GLN A 1 193 ? 1.756 -4.782 -14.418 1.00 92.25 193 GLN A C 1
ATOM 1489 O O . GLN A 1 193 ? 1.607 -3.850 -13.639 1.00 92.25 193 GLN A O 1
ATOM 1494 N N . ASN A 1 194 ? 1.154 -5.959 -14.228 1.00 93.44 194 ASN A N 1
ATOM 1495 C CA . ASN A 1 194 ? 0.255 -6.197 -13.096 1.00 93.44 194 ASN A CA 1
ATOM 1496 C C . ASN A 1 194 ? 0.961 -6.009 -11.743 1.00 93.44 194 ASN A C 1
ATOM 1498 O O . ASN A 1 194 ? 0.375 -5.450 -10.818 1.00 93.44 194 ASN A O 1
ATOM 1502 N N . VAL A 1 195 ? 2.216 -6.461 -11.614 1.00 92.62 195 VAL A N 1
ATOM 1503 C CA . VAL A 1 195 ? 3.028 -6.222 -10.405 1.00 92.62 195 VAL A CA 1
ATOM 1504 C C . VAL A 1 195 ? 3.288 -4.728 -10.216 1.00 92.62 195 VAL A C 1
ATOM 1506 O O . VAL A 1 195 ? 3.191 -4.231 -9.095 1.00 92.62 195 VAL A O 1
ATOM 1509 N N . LEU A 1 196 ? 3.579 -4.006 -11.298 1.00 91.44 196 LEU A N 1
ATOM 1510 C CA . LEU A 1 196 ? 3.818 -2.566 -11.283 1.00 91.44 196 LEU A CA 1
ATOM 1511 C C . LEU A 1 196 ? 2.577 -1.781 -10.840 1.00 91.44 196 LEU A C 1
ATOM 1513 O O . LEU A 1 196 ? 2.699 -0.851 -10.047 1.00 91.44 196 LEU A O 1
ATOM 1517 N N . ASP A 1 197 ? 1.393 -2.191 -11.294 1.00 92.00 197 ASP A N 1
ATOM 1518 C CA . ASP A 1 197 ? 0.120 -1.538 -10.979 1.00 92.00 197 ASP A CA 1
ATOM 1519 C C . ASP A 1 197 ? -0.241 -1.664 -9.487 1.00 92.00 197 ASP A C 1
ATOM 1521 O O . ASP A 1 197 ? -0.783 -0.733 -8.888 1.00 92.00 197 ASP A O 1
ATOM 1525 N N . ILE A 1 198 ? 0.100 -2.794 -8.852 1.00 92.62 198 ILE A N 1
ATOM 1526 C CA . ILE A 1 198 ? -0.135 -3.020 -7.413 1.00 92.62 198 ILE A CA 1
ATOM 1527 C C . ILE A 1 198 ? 1.021 -2.547 -6.521 1.00 92.62 198 ILE A C 1
ATOM 1529 O O . ILE A 1 198 ? 0.876 -2.503 -5.292 1.00 92.62 198 ILE A O 1
ATOM 1533 N N . PHE A 1 199 ? 2.171 -2.204 -7.106 1.00 92.00 199 PHE A N 1
ATOM 1534 C CA . PHE A 1 199 ? 3.385 -1.849 -6.373 1.00 92.00 199 PHE A CA 1
ATOM 1535 C C . PHE A 1 199 ? 3.172 -0.691 -5.380 1.00 92.00 199 PHE A C 1
ATOM 1537 O O . PHE A 1 199 ? 3.513 -0.868 -4.208 1.00 92.00 199 PHE A O 1
ATOM 1544 N N . PRO A 1 200 ? 2.536 0.444 -5.750 1.00 90.50 200 PRO A N 1
ATOM 1545 C CA . PRO A 1 200 ? 2.361 1.577 -4.834 1.00 90.50 200 PRO A CA 1
ATOM 1546 C C . PRO A 1 200 ? 1.486 1.227 -3.627 1.00 90.50 200 PRO A C 1
ATOM 1548 O O . PRO A 1 200 ? 1.755 1.640 -2.500 1.00 90.50 200 PRO A O 1
ATOM 1551 N N . GLY A 1 201 ? 0.433 0.433 -3.843 1.00 87.38 201 GLY A N 1
ATOM 1552 C CA . GLY A 1 201 ? -0.432 -0.040 -2.762 1.00 87.38 201 GLY A CA 1
ATOM 1553 C C . GLY A 1 201 ? 0.308 -0.982 -1.814 1.00 87.38 201 GLY A C 1
ATOM 1554 O O . GLY A 1 201 ? 0.178 -0.869 -0.595 1.00 87.38 201 GLY A O 1
ATOM 1555 N N . THR A 1 202 ? 1.135 -1.867 -2.372 1.00 88.50 202 THR A N 1
ATOM 1556 C CA . THR A 1 202 ? 1.949 -2.818 -1.605 1.00 88.50 202 THR A CA 1
ATOM 1557 C C . THR A 1 202 ? 3.027 -2.101 -0.790 1.00 88.50 202 THR A C 1
ATOM 1559 O O . THR A 1 202 ? 3.210 -2.416 0.385 1.00 88.50 202 THR A O 1
ATOM 1562 N N . GLU A 1 203 ? 3.680 -1.080 -1.353 1.00 87.81 203 GLU A N 1
ATOM 1563 C CA . GLU A 1 203 ? 4.645 -0.233 -0.640 1.00 87.81 203 GLU A CA 1
ATOM 1564 C C . GLU A 1 203 ? 4.001 0.449 0.575 1.00 87.81 203 GLU A C 1
ATOM 1566 O O . GLU A 1 203 ? 4.529 0.377 1.688 1.00 87.81 203 GLU A O 1
ATOM 1571 N N . ARG A 1 204 ? 2.814 1.041 0.384 1.00 86.94 204 ARG A N 1
ATOM 1572 C CA . ARG A 1 204 ? 2.035 1.690 1.453 1.00 86.94 204 ARG A CA 1
ATOM 1573 C C . ARG A 1 204 ? 1.526 0.712 2.509 1.00 86.94 204 ARG A C 1
ATOM 1575 O O . ARG A 1 204 ? 1.321 1.095 3.661 1.00 86.94 204 ARG A O 1
ATOM 1582 N N . LEU A 1 205 ? 1.308 -0.548 2.137 1.00 85.12 205 LEU A N 1
ATOM 1583 C CA . LEU A 1 205 ? 0.924 -1.603 3.070 1.00 85.12 205 LEU A CA 1
ATOM 1584 C C . LEU A 1 205 ? 2.120 -2.048 3.922 1.00 85.12 205 LEU A C 1
ATOM 1586 O O . LEU A 1 205 ? 2.013 -2.114 5.145 1.00 85.12 205 LEU A O 1
ATOM 1590 N N . VAL A 1 206 ? 3.277 -2.278 3.295 1.00 84.56 206 VAL A N 1
ATOM 1591 C CA . VAL A 1 206 ? 4.534 -2.629 3.981 1.00 84.56 206 VAL A CA 1
ATOM 1592 C C . VAL A 1 206 ? 4.999 -1.502 4.910 1.00 84.56 206 VAL A C 1
ATOM 1594 O O . VAL A 1 206 ? 5.530 -1.766 5.991 1.00 84.56 206 VAL A O 1
ATOM 1597 N N . SER A 1 207 ? 4.778 -0.241 4.527 1.00 80.94 207 SER A N 1
ATOM 1598 C CA . SER A 1 207 ? 5.086 0.928 5.357 1.00 80.94 207 SER A CA 1
ATOM 1599 C C . SER A 1 207 ? 4.052 1.203 6.457 1.00 80.94 207 SER A C 1
ATOM 1601 O O . SER A 1 207 ? 4.271 2.106 7.267 1.00 80.94 207 SER A O 1
ATOM 1603 N N . CYS A 1 208 ? 2.962 0.424 6.515 1.00 82.56 208 CYS A N 1
ATOM 1604 C CA . CYS A 1 208 ? 1.805 0.604 7.400 1.00 82.56 208 CYS A CA 1
ATOM 1605 C C . CYS A 1 208 ? 0.997 1.881 7.186 1.00 82.56 208 CYS A C 1
ATOM 1607 O O . CYS A 1 208 ? 0.062 2.150 7.942 1.00 82.56 208 CYS A O 1
ATOM 1609 N N . GLU A 1 209 ? 1.329 2.667 6.169 1.00 83.56 209 GLU A N 1
ATOM 1610 C CA . GLU A 1 209 ? 0.646 3.916 5.876 1.00 83.56 209 GLU A CA 1
ATOM 1611 C C . GLU A 1 209 ? -0.818 3.672 5.501 1.00 83.56 209 GLU A C 1
ATOM 1613 O O . GLU A 1 209 ? -1.691 4.392 5.972 1.00 83.56 209 GLU A O 1
ATOM 1618 N N . LEU A 1 210 ? -1.105 2.619 4.725 1.00 83.00 210 LEU A N 1
ATOM 1619 C CA . LEU A 1 210 ? -2.468 2.296 4.295 1.00 83.00 210 LEU A CA 1
ATOM 1620 C C . LEU A 1 210 ? -3.386 1.972 5.484 1.00 83.00 210 LEU A C 1
ATOM 1622 O O . LEU A 1 210 ? -4.494 2.492 5.585 1.00 83.00 210 LEU A O 1
ATOM 1626 N N . VAL A 1 211 ? -2.903 1.136 6.406 1.00 82.12 211 VAL A N 1
ATOM 1627 C CA . VAL A 1 211 ? -3.652 0.744 7.608 1.00 82.12 211 VAL A CA 1
ATOM 1628 C C . VAL A 1 211 ? -3.807 1.940 8.545 1.00 82.12 211 VAL A C 1
ATOM 1630 O O . VAL A 1 211 ? -4.890 2.181 9.069 1.00 82.12 211 VAL A O 1
ATOM 1633 N N . LYS A 1 212 ? -2.744 2.738 8.707 1.00 81.69 212 LYS A N 1
ATOM 1634 C CA . LYS A 1 212 ? -2.784 3.956 9.517 1.00 81.69 212 LYS A CA 1
ATOM 1635 C C . LYS A 1 212 ? -3.779 4.979 8.967 1.00 81.69 212 LYS A C 1
ATOM 1637 O O . LYS A 1 212 ? -4.513 5.560 9.755 1.00 81.69 212 LYS A O 1
ATOM 1642 N N . ALA A 1 213 ? -3.823 5.175 7.650 1.00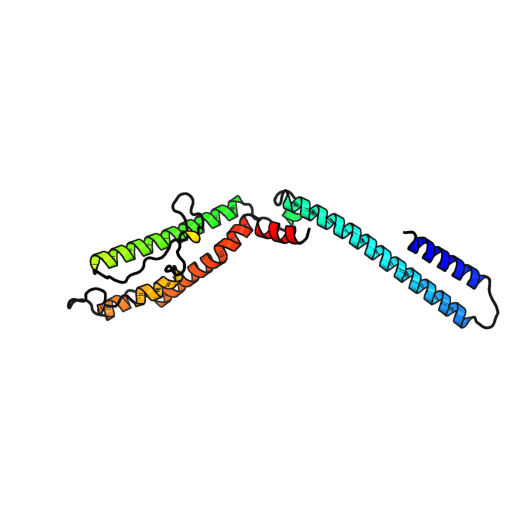 83.56 213 ALA A N 1
ATOM 1643 C CA . ALA A 1 213 ? -4.770 6.079 7.004 1.00 83.56 213 ALA A CA 1
ATOM 1644 C C . ALA A 1 213 ? -6.217 5.611 7.203 1.00 83.56 213 ALA A C 1
ATOM 1646 O O . ALA A 1 213 ? -7.046 6.391 7.654 1.00 83.56 213 ALA A O 1
ATOM 1647 N N . GLY A 1 214 ? -6.503 4.324 6.974 1.00 83.62 214 GLY A N 1
ATOM 1648 C CA . GLY A 1 214 ? -7.850 3.783 7.188 1.00 83.62 214 GLY A CA 1
ATOM 1649 C C . GLY A 1 214 ? -8.328 3.904 8.638 1.00 83.62 214 GLY A C 1
ATOM 1650 O O . GLY A 1 214 ? -9.508 4.116 8.883 1.00 83.62 214 GLY A O 1
ATOM 1651 N N . PHE A 1 215 ? -7.416 3.810 9.605 1.00 81.50 215 PHE A N 1
ATOM 1652 C CA . PHE A 1 215 ? -7.736 4.015 11.017 1.00 81.50 215 PHE A CA 1
ATOM 1653 C C . PHE A 1 215 ? -7.838 5.483 11.422 1.00 81.50 215 PHE A C 1
ATOM 1655 O O . PHE A 1 215 ? -8.589 5.791 12.341 1.00 81.50 215 PHE A O 1
ATOM 1662 N N . ALA A 1 216 ? -7.115 6.380 10.754 1.00 81.75 216 ALA A N 1
ATOM 1663 C CA . ALA A 1 216 ? -7.238 7.820 10.963 1.00 81.75 216 ALA A CA 1
ATOM 1664 C C . ALA A 1 216 ? -8.569 8.382 10.445 1.00 81.75 216 ALA A C 1
ATOM 1666 O O . ALA A 1 216 ? -9.027 9.386 10.962 1.00 81.75 216 ALA A O 1
ATOM 1667 N N . ASP A 1 217 ? -9.209 7.730 9.473 1.00 82.00 217 ASP A N 1
ATOM 1668 C CA . ASP A 1 217 ? -10.545 8.125 9.004 1.00 82.00 217 ASP A CA 1
ATOM 1669 C C . ASP A 1 217 ? -11.673 7.720 9.977 1.00 82.00 217 ASP A C 1
ATOM 1671 O O . ASP A 1 217 ? -12.801 8.198 9.854 1.00 82.00 217 ASP A O 1
ATOM 1675 N N . ILE A 1 218 ? -11.396 6.805 10.914 1.00 76.75 218 ILE A N 1
ATOM 1676 C CA . ILE A 1 218 ? -12.384 6.267 11.865 1.00 76.75 218 ILE A CA 1
ATOM 1677 C C . ILE A 1 218 ? -12.376 7.037 13.197 1.00 76.75 218 ILE A C 1
ATOM 1679 O O . ILE A 1 218 ? -13.427 7.132 13.835 1.00 76.75 218 ILE A O 1
ATOM 1683 N N . VAL A 1 219 ? -11.209 7.541 13.618 1.00 64.88 219 VAL A N 1
ATOM 1684 C CA . VAL A 1 219 ? -10.985 8.285 14.879 1.00 64.88 219 VAL A CA 1
ATOM 1685 C C . VAL A 1 219 ? -11.065 9.781 14.628 1.00 64.88 219 VAL A C 1
ATOM 1687 O O . VAL A 1 219 ? -11.845 10.449 15.342 1.00 64.88 219 VAL A O 1
#

Secondary structure (DSSP, 8-state):
-HHHHHHHHHHHHHHHHHHH---TT-HHHHHHHHHHHHHHHHHHHHHHHHHHHHHHHHHHHHHHHHHHHH-TTSSGGGGTS----HHHHHHHHHHHHHHHHHHHHHHHHHHHHHHHHS--S--PPPP--BPPTTT--B-GGGSPTTPPPGGGHHHHHHH--TTTTT--TT--HHHHHHH--HHHHHHHHHHHHHHHHHHHHHHHHHTTHHHHHHHHTT-

Radius of gyration: 36.09 Å; Cα contacts (8 Å, |Δi|>4): 156; chains: 1; bounding box: 86×28×98 Å

Solvent-accessible surface area (backbone atoms only — not comparable to full-atom values): 12310 Å² total; per-residue (Å²): 109,70,69,55,56,51,52,53,51,52,49,52,49,49,53,52,51,54,68,71,62,74,65,96,84,50,62,69,60,51,54,49,51,52,53,49,53,52,52,51,49,52,51,52,50,50,52,49,53,50,51,53,50,50,54,51,51,47,51,54,50,51,53,45,48,54,44,24,68,76,33,41,82,78,26,86,50,18,79,79,55,62,51,48,61,51,67,64,46,50,49,53,53,38,53,52,31,41,54,53,39,52,52,45,52,52,51,39,51,51,51,50,51,51,32,67,76,33,64,37,85,90,74,85,63,57,51,60,37,38,46,65,86,95,66,24,44,83,37,64,82,74,38,59,94,87,54,43,42,63,57,43,46,51,61,58,59,64,64,68,38,50,75,54,43,64,56,55,103,78,59,56,69,67,59,64,62,69,73,52,62,57,68,61,48,41,53,54,26,46,52,51,38,55,50,58,73,48,40,67,61,50,52,31,43,40,69,35,48,51,61,44,50,61,50,59,76,74,109

Foldseek 3Di:
DVVVVVLVVVLVVVLVVLVVPDDPPCVVVSVVVVVVSVVVVVVVVVVVVVVVCCVVVVVVVLVQLVQCLVPVCPGPCCVVQPLDPLVVLVVVLQVLLVVQQVVLVVVQVVQVVLCVQLVQPDAARAQRQFDDPDGSDGHCVSDDDPHHHLLCVLVSLVVPACVRSVDDPPDDRCVSVVVDPSVVSNVVSVVSVVCVVCSVVSVCSNVCVVVSVVSVVVD

Organism: Aegilops tauschii subsp. strangulata (NCBI:txid200361)

Sequence (219 aa):
ELVIILTVTLNLVAVLVLLVGRPLRLQKLYYMCIALCWVLTVLFWMYFGLYYFLDKFAGDTCAALEEYQLNPKNSTLGAIIPCSEKMSGSVILHDVGAGIHDIIDQVNSNIYMIKSEYTVKQLDYICNPFAGPPGYRYRPENCASGAATIGDIPQILRRLTCSELGGGANCAPADLSSAIDYDKVQTYTSSIQNVLDIFPGTERLVSCELVKAGFADIV

Mean predicted aligned error: 13.03 Å

InterPro domains:
  IPR040283 Transmembrane protein DDB_G0292058-like [PTHR31414] (2-219)